Protein AF-0000000083104336 (afdb_homodimer)

Nearest PDB structures (foldseek):
  1nsl-assembly1_F  TM=8.988E-01  e=4.446E-13  Bacillus subtilis
  1nsl-assembly1_D  TM=8.766E-01  e=3.698E-13  Bacillus subtilis
  3r96-assembly1_A  TM=8.506E-01  e=1.384E-13  Escherichia coli
  5ix3-assembly1_A  TM=8.384E-01  e=4.446E-13  Staphylococcus aureus
  5wif-assembly1_B  TM=8.162E-01  e=1.153E-11  Yersinia pestis

pLDDT: mean 91.83, std 9.14, range [53.22, 98.75]

Radius of gyration: 21.6 Å; Cα contacts (8 Å, |Δi|>4): 617; chains: 2; bounding box: 36×63×45 Å

Structure (mmCIF, N/CA/C/O backbone):
data_AF-0000000083104336-model_v1
#
loop_
_entity.id
_entity.type
_entity.pdbx_description
1 polymer N-acetyltransferase
#
loop_
_atom_site.group_PDB
_atom_site.id
_atom_site.type_symbol
_atom_site.label_atom_id
_atom_site.label_alt_id
_atom_site.label_comp_id
_atom_site.label_asym_id
_atom_site.label_entity_id
_atom_site.label_seq_id
_atom_site.pdbx_PDB_ins_code
_atom_site.Cartn_x
_atom_site.Cartn_y
_atom_site.Cartn_z
_atom_site.occupancy
_atom_site.B_iso_or_equiv
_atom_site.auth_seq_id
_atom_site.auth_comp_id
_atom_site.auth_asym_id
_atom_site.auth_atom_id
_atom_site.pdbx_PDB_model_num
ATOM 1 N N . MET A 1 1 ? -5.59 -25.438 -20.703 1 83.31 1 MET A N 1
ATOM 2 C CA . MET A 1 1 ? -6.242 -24.344 -20 1 83.31 1 MET A CA 1
ATOM 3 C C . MET A 1 1 ? -5.898 -24.391 -18.516 1 83.31 1 MET A C 1
ATOM 5 O O . MET A 1 1 ? -5.773 -25.469 -17.922 1 83.31 1 MET A O 1
ATOM 9 N N . ILE A 1 2 ? -5.621 -23.203 -17.859 1 92.38 2 ILE A N 1
ATOM 10 C CA . ILE A 1 2 ? -5.27 -23.203 -16.438 1 92.38 2 ILE A CA 1
ATOM 11 C C . ILE A 1 2 ? -6.531 -23.047 -15.602 1 92.38 2 ILE A C 1
ATOM 13 O O . ILE A 1 2 ? -7.539 -22.516 -16.078 1 92.38 2 ILE A O 1
ATOM 17 N N . GLU A 1 3 ? -6.504 -23.672 -14.484 1 95.31 3 GLU A N 1
ATOM 18 C CA . GLU A 1 3 ? -7.574 -23.547 -13.5 1 95.31 3 GLU A CA 1
ATOM 19 C C . GLU A 1 3 ? -7.047 -23 -12.172 1 95.31 3 GLU A C 1
ATOM 21 O O . GLU A 1 3 ? -5.961 -23.391 -11.727 1 95.31 3 GLU A O 1
ATOM 26 N N . LEU A 1 4 ? -7.871 -22.125 -11.625 1 97.31 4 LEU A N 1
ATOM 27 C CA . LEU A 1 4 ? -7.551 -21.625 -10.289 1 97.31 4 LEU A CA 1
ATOM 28 C C . LEU A 1 4 ? -8.516 -22.203 -9.258 1 97.31 4 LEU A C 1
ATOM 30 O O . LEU A 1 4 ? -9.727 -22.266 -9.5 1 97.31 4 LEU A O 1
ATOM 34 N N . ARG A 1 5 ? -7.984 -22.641 -8.18 1 96.94 5 ARG A N 1
ATOM 35 C CA . ARG A 1 5 ? -8.805 -23.062 -7.047 1 96.94 5 ARG A CA 1
ATOM 36 C C . ARG A 1 5 ? -8.125 -22.703 -5.723 1 96.94 5 ARG A C 1
ATOM 38 O O . ARG A 1 5 ? -6.918 -22.469 -5.68 1 96.94 5 ARG A O 1
ATOM 45 N N . TYR A 1 6 ? -8.914 -22.688 -4.684 1 96.69 6 TYR A N 1
ATOM 46 C CA . TYR A 1 6 ? -8.312 -22.469 -3.369 1 96.69 6 TYR A CA 1
ATOM 47 C C . TYR A 1 6 ? -7.395 -23.625 -3 1 96.69 6 TYR A C 1
ATOM 49 O O . TYR A 1 6 ? -7.715 -24.797 -3.262 1 96.69 6 TYR A O 1
ATOM 57 N N . PRO A 1 7 ? -6.285 -23.312 -2.455 1 96.44 7 PRO A N 1
ATOM 58 C CA . PRO A 1 7 ? -5.336 -24.375 -2.094 1 96.44 7 PRO A CA 1
ATOM 59 C C . PRO A 1 7 ? -5.891 -25.328 -1.042 1 96.44 7 PRO A C 1
ATOM 61 O O . PRO A 1 7 ? -6.695 -24.938 -0.198 1 96.44 7 PRO A O 1
ATOM 64 N N . LYS A 1 8 ? -5.488 -26.562 -1.143 1 95.5 8 LYS A N 1
ATOM 65 C CA . LYS A 1 8 ? -5.738 -27.594 -0.136 1 95.5 8 LYS A CA 1
ATOM 66 C C . LYS A 1 8 ? -4.461 -27.953 0.613 1 95.5 8 LYS A C 1
ATOM 68 O O . LYS A 1 8 ? -3.355 -27.719 0.114 1 95.5 8 LYS A O 1
ATOM 73 N N . LEU A 1 9 ? -4.668 -28.5 1.765 1 94.62 9 LEU A N 1
ATOM 74 C CA . LEU A 1 9 ? -3.506 -28.844 2.578 1 94.62 9 LEU A CA 1
ATOM 75 C C . LEU A 1 9 ? -2.557 -29.75 1.812 1 94.62 9 LEU A C 1
ATOM 77 O O . LEU A 1 9 ? -1.337 -29.656 1.969 1 94.62 9 LEU A O 1
ATOM 81 N N . GLU A 1 10 ? -3.061 -30.594 0.961 1 94.25 10 GLU A N 1
ATOM 82 C CA . GLU A 1 10 ? -2.275 -31.547 0.184 1 94.25 10 GLU A CA 1
ATOM 83 C C . GLU A 1 10 ? -1.392 -30.828 -0.835 1 94.25 10 GLU A C 1
ATOM 85 O O . GLU A 1 10 ? -0.439 -31.406 -1.355 1 94.25 10 GLU A O 1
ATOM 90 N N . ASP A 1 11 ? -1.688 -29.609 -1.165 1 95.81 11 ASP A N 1
ATOM 91 C CA . ASP A 1 11 ? -0.906 -28.844 -2.131 1 95.81 11 ASP A CA 1
ATOM 92 C C . ASP A 1 11 ? 0.402 -28.359 -1.515 1 95.81 11 ASP A C 1
ATOM 94 O O . ASP A 1 11 ? 1.296 -27.891 -2.227 1 95.81 11 ASP A O 1
ATOM 98 N N . ALA A 1 12 ? 0.504 -28.438 -0.192 1 94.88 12 ALA A N 1
ATOM 99 C CA . ALA A 1 12 ? 1.657 -27.891 0.518 1 94.88 12 ALA A CA 1
ATOM 100 C C . ALA A 1 12 ? 2.961 -28.469 -0.013 1 94.88 12 ALA A C 1
ATOM 102 O O . ALA A 1 12 ? 3.949 -27.766 -0.185 1 94.88 12 ALA A O 1
ATOM 103 N N . LYS A 1 13 ? 2.926 -29.734 -0.231 1 93.88 13 LYS A N 1
ATOM 104 C CA . LYS A 1 13 ? 4.125 -30.391 -0.735 1 93.88 13 LYS A CA 1
ATOM 105 C C . LYS A 1 13 ? 4.512 -29.859 -2.111 1 93.88 13 LYS A C 1
ATOM 107 O O . LYS A 1 13 ? 5.688 -29.578 -2.365 1 93.88 13 LYS A O 1
ATOM 112 N N . ASP A 1 14 ? 3.582 -29.797 -2.99 1 93.06 14 ASP A N 1
ATOM 113 C CA . ASP A 1 14 ? 3.834 -29.266 -4.328 1 93.06 14 ASP A CA 1
ATOM 114 C C . ASP A 1 14 ? 4.379 -27.844 -4.262 1 93.06 14 ASP A C 1
ATOM 116 O O . ASP A 1 14 ? 5.375 -27.516 -4.918 1 93.06 14 ASP A O 1
ATOM 120 N N . PHE A 1 15 ? 3.732 -26.984 -3.449 1 92.19 15 PHE A N 1
ATOM 121 C CA . PHE A 1 15 ? 4.191 -25.609 -3.297 1 92.19 15 PHE A CA 1
ATOM 122 C C . PHE A 1 15 ? 5.629 -25.562 -2.795 1 92.19 15 PHE A C 1
ATOM 124 O O . PHE A 1 15 ? 6.461 -24.844 -3.34 1 92.19 15 PHE A O 1
ATOM 131 N N . TYR A 1 16 ? 5.898 -26.328 -1.773 1 90.94 16 TYR A N 1
ATOM 132 C CA . TYR A 1 16 ? 7.234 -26.375 -1.193 1 90.94 16 TYR A CA 1
ATOM 133 C C . TYR A 1 16 ? 8.273 -26.75 -2.244 1 90.94 16 TYR A C 1
ATOM 135 O O . TYR A 1 16 ? 9.32 -26.094 -2.355 1 90.94 16 TYR A O 1
ATOM 143 N N . GLU A 1 17 ? 8.016 -27.734 -3.014 1 90.12 17 GLU A N 1
ATOM 144 C CA . GLU A 1 17 ? 8.945 -28.219 -4.027 1 90.12 17 GLU A CA 1
ATOM 145 C C . GLU A 1 17 ? 9.164 -27.188 -5.125 1 90.12 17 GLU A C 1
ATOM 147 O O . GLU A 1 17 ? 10.289 -26.984 -5.59 1 90.12 17 GLU A O 1
ATOM 152 N N . ILE A 1 18 ? 8.109 -26.578 -5.543 1 89.44 18 ILE A N 1
ATOM 153 C CA . ILE A 1 18 ? 8.203 -25.562 -6.59 1 89.44 18 ILE A CA 1
ATOM 154 C C . ILE A 1 18 ? 9.031 -24.391 -6.098 1 89.44 18 ILE A C 1
ATOM 156 O O . ILE A 1 18 ? 9.922 -23.906 -6.809 1 89.44 18 ILE A O 1
ATOM 160 N N . LEU A 1 19 ? 8.781 -23.938 -4.848 1 86.75 19 LEU A N 1
ATOM 161 C CA . LEU A 1 19 ? 9.406 -22.734 -4.297 1 86.75 19 LEU A CA 1
ATOM 162 C C . LEU A 1 19 ? 10.852 -23 -3.9 1 86.75 19 LEU A C 1
ATOM 164 O O . LEU A 1 19 ? 11.68 -22.094 -3.893 1 86.75 19 LEU A O 1
ATOM 168 N N . ASN A 1 20 ? 11.141 -24.109 -3.559 1 84.12 20 ASN A N 1
ATOM 169 C CA . ASN A 1 20 ? 12.492 -24.422 -3.1 1 84.12 20 ASN A CA 1
ATOM 170 C C . ASN A 1 20 ? 13.344 -25.031 -4.215 1 84.12 20 ASN A C 1
ATOM 172 O O . ASN A 1 20 ? 14.484 -25.422 -3.988 1 84.12 20 ASN A O 1
ATOM 176 N N . ASN A 1 21 ? 12.664 -25.094 -5.297 1 77 21 ASN A N 1
ATOM 177 C CA . ASN A 1 21 ? 13.492 -25.484 -6.43 1 77 21 ASN A CA 1
ATOM 178 C C . ASN A 1 21 ? 14.508 -24.406 -6.797 1 77 21 ASN A C 1
ATOM 180 O O . ASN A 1 21 ? 14.133 -23.25 -7.008 1 77 21 ASN A O 1
ATOM 184 N N . ILE A 1 22 ? 15.773 -24.453 -6.406 1 61.12 22 ILE A N 1
ATOM 185 C CA . ILE A 1 22 ? 16.953 -23.578 -6.348 1 61.12 22 ILE A CA 1
ATOM 186 C C . ILE A 1 22 ? 16.875 -22.547 -7.469 1 61.12 22 ILE A C 1
ATOM 188 O O . ILE A 1 22 ? 17.156 -21.359 -7.246 1 61.12 22 ILE A O 1
ATOM 192 N N . ASP A 1 23 ? 16.641 -22.875 -8.648 1 58.72 23 ASP A N 1
ATOM 193 C CA . ASP A 1 23 ? 16.766 -21.922 -9.742 1 58.72 23 ASP A CA 1
ATOM 194 C C . ASP A 1 23 ? 15.617 -20.906 -9.703 1 58.72 23 ASP A C 1
ATOM 196 O O . ASP A 1 23 ? 15.734 -19.797 -10.242 1 58.72 23 ASP A O 1
ATOM 200 N N . SER A 1 24 ? 14.531 -21.234 -9.039 1 53.22 24 SER A N 1
ATOM 201 C CA . SER A 1 24 ? 13.266 -20.516 -9.148 1 53.22 24 SER A CA 1
ATOM 202 C C . SER A 1 24 ? 13.195 -19.359 -8.148 1 53.22 24 SER A C 1
ATOM 204 O O . SER A 1 24 ? 12.406 -18.438 -8.328 1 53.22 24 SER A O 1
ATOM 206 N N . THR A 1 25 ? 14.078 -19.312 -7.16 1 54.22 25 THR A N 1
ATOM 207 C CA . THR A 1 25 ? 13.734 -18.703 -5.871 1 54.22 25 THR A CA 1
ATOM 208 C C . THR A 1 25 ? 14.062 -17.219 -5.863 1 54.22 25 THR A C 1
ATOM 210 O O . THR A 1 25 ? 13.695 -16.5 -4.93 1 54.22 25 THR A O 1
ATOM 213 N N . TYR A 1 26 ? 14.547 -16.703 -6.996 1 57.06 26 TYR A N 1
ATOM 214 C CA . TYR A 1 26 ? 15.273 -15.469 -6.715 1 57.06 26 TYR A CA 1
ATOM 215 C C . TYR A 1 26 ? 14.32 -14.289 -6.582 1 57.06 26 TYR A C 1
ATOM 217 O O . TYR A 1 26 ? 14.641 -13.289 -5.945 1 57.06 26 TYR A O 1
ATOM 225 N N . TYR A 1 27 ? 13.102 -14.625 -6.918 1 61.94 27 TYR A N 1
ATOM 226 C CA . TYR A 1 27 ? 12.352 -13.375 -6.891 1 61.94 27 TYR A CA 1
ATOM 227 C C . TYR A 1 27 ? 11.234 -13.43 -5.859 1 61.94 27 TYR A C 1
ATOM 229 O O . TYR A 1 27 ? 10.445 -12.484 -5.734 1 61.94 27 TYR A O 1
ATOM 237 N N . TYR A 1 28 ? 11.266 -14.531 -5.141 1 64.06 28 TYR A N 1
ATOM 238 C CA . TYR A 1 28 ? 10.203 -14.602 -4.145 1 64.06 28 TYR A CA 1
ATOM 239 C C . TYR A 1 28 ? 10.734 -14.273 -2.756 1 64.06 28 TYR A C 1
ATOM 241 O O . TYR A 1 28 ? 11.789 -14.766 -2.355 1 64.06 28 TYR A O 1
ATOM 249 N N . SER A 1 29 ? 9.992 -13.453 -2.168 1 60.12 29 SER A N 1
ATOM 250 C CA . SER A 1 29 ? 10.445 -12.914 -0.89 1 60.12 29 SER A CA 1
ATOM 251 C C . SER A 1 29 ? 10.234 -13.914 0.239 1 60.12 29 SER A C 1
ATOM 253 O O . SER A 1 29 ? 10.844 -13.797 1.305 1 60.12 29 SER A O 1
ATOM 255 N N . THR A 1 30 ? 9.391 -14.875 0.014 1 65.19 30 THR A N 1
ATOM 256 C CA . THR A 1 30 ? 9.164 -15.805 1.113 1 65.19 30 THR A CA 1
ATOM 257 C C . THR A 1 30 ? 9.281 -17.25 0.633 1 65.19 30 THR A C 1
ATOM 259 O O . THR A 1 30 ? 8.5 -17.688 -0.208 1 65.19 30 THR A O 1
ATOM 262 N N . ILE A 1 31 ? 10.359 -17.828 0.976 1 73.38 31 ILE A N 1
ATOM 263 C CA . ILE A 1 31 ? 10.562 -19.25 0.699 1 73.38 31 ILE A CA 1
ATOM 264 C C . ILE A 1 31 ? 10.344 -20.047 1.974 1 73.38 31 ILE A C 1
ATOM 266 O O . ILE A 1 31 ? 10.961 -19.781 3.006 1 73.38 31 ILE A O 1
ATOM 270 N N . PRO A 1 32 ? 9.406 -20.938 1.825 1 77.62 32 PRO A N 1
ATOM 271 C CA . PRO A 1 32 ? 9.148 -21.734 3.029 1 77.62 32 PRO A CA 1
ATOM 272 C C . PRO A 1 32 ? 10.336 -22.625 3.42 1 77.62 32 PRO A C 1
ATOM 274 O O . PRO A 1 32 ? 11.016 -23.156 2.547 1 77.62 32 PRO A O 1
ATOM 277 N N . ASP A 1 33 ? 10.445 -22.75 4.746 1 81.69 33 ASP A N 1
ATOM 278 C CA . ASP A 1 33 ? 11.555 -23.531 5.285 1 81.69 33 ASP A CA 1
ATOM 279 C C . ASP A 1 33 ? 11.203 -25.016 5.332 1 81.69 33 ASP A C 1
ATOM 281 O O . ASP A 1 33 ? 12.094 -25.859 5.43 1 81.69 33 ASP A O 1
ATOM 285 N N . SER A 1 34 ? 9.875 -25.312 5.297 1 88.69 34 SER A N 1
ATOM 286 C CA . SER A 1 34 ? 9.414 -26.688 5.406 1 88.69 34 SER A CA 1
ATOM 287 C C . SER A 1 34 ? 8 -26.859 4.84 1 88.69 34 SER A C 1
ATOM 289 O O . SER A 1 34 ? 7.301 -25.859 4.629 1 88.69 34 SER A O 1
ATOM 291 N N . ILE A 1 35 ? 7.676 -28.031 4.648 1 91.31 35 ILE A N 1
ATOM 292 C CA . ILE A 1 35 ? 6.328 -28.344 4.18 1 91.31 35 ILE A CA 1
ATOM 293 C C . ILE A 1 35 ? 5.309 -27.969 5.25 1 91.31 35 ILE A C 1
ATOM 295 O O . ILE A 1 35 ? 4.215 -27.484 4.938 1 91.31 35 ILE A O 1
ATOM 299 N N . GLU A 1 36 ? 5.637 -28.156 6.469 1 90.94 36 GLU A N 1
ATOM 300 C CA . GLU A 1 36 ? 4.766 -27.797 7.586 1 90.94 36 GLU A CA 1
ATOM 301 C C . GLU A 1 36 ? 4.461 -26.312 7.598 1 90.94 36 GLU A C 1
ATOM 303 O O . GLU A 1 36 ? 3.326 -25.906 7.848 1 90.94 36 GLU A O 1
ATOM 308 N N . MET A 1 37 ? 5.406 -25.578 7.262 1 89.19 37 MET A N 1
ATOM 309 C CA . MET A 1 37 ? 5.207 -24.125 7.223 1 89.19 37 MET A CA 1
ATOM 310 C C . MET A 1 37 ? 4.262 -23.734 6.09 1 89.19 37 MET A C 1
ATOM 312 O O . MET A 1 37 ? 3.443 -22.828 6.242 1 89.19 37 MET A O 1
ATOM 316 N N . GLU A 1 38 ? 4.438 -24.438 5.055 1 89.69 38 GLU A N 1
ATOM 317 C CA . GLU A 1 38 ? 3.537 -24.188 3.934 1 89.69 38 GLU A CA 1
ATOM 318 C C . GLU A 1 38 ? 2.107 -24.594 4.273 1 89.69 38 GLU A C 1
ATOM 320 O O . GLU A 1 38 ? 1.153 -23.922 3.863 1 89.69 38 GLU A O 1
ATOM 325 N N . SER A 1 39 ? 1.967 -25.672 5.004 1 92.25 39 SER A N 1
ATOM 326 C CA . SER A 1 39 ? 0.646 -26.094 5.449 1 92.25 39 SER A CA 1
ATOM 327 C C . SER A 1 39 ? 0 -25.047 6.352 1 92.25 39 SER A C 1
ATOM 329 O O . SER A 1 39 ? -1.193 -24.766 6.23 1 92.25 39 SER A O 1
ATOM 331 N N . ILE A 1 40 ? 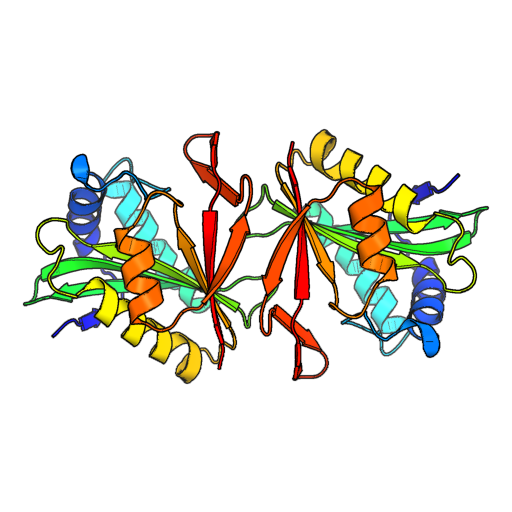0.759 -24.562 7.184 1 90.5 40 ILE A N 1
ATOM 332 C CA . ILE A 1 40 ? 0.271 -23.516 8.07 1 90.5 40 ILE A CA 1
ATOM 333 C C . ILE A 1 40 ? -0.145 -22.297 7.242 1 90.5 40 ILE A C 1
ATOM 335 O O . ILE A 1 40 ? -1.171 -21.672 7.523 1 90.5 40 ILE A O 1
ATOM 339 N N . TRP A 1 41 ? 0.673 -21.984 6.277 1 90.56 41 TRP A N 1
ATOM 340 C CA . TRP A 1 41 ? 0.348 -20.891 5.371 1 90.56 41 TRP A CA 1
ATOM 341 C C . TRP A 1 41 ? -1.022 -21.094 4.734 1 90.56 41 TRP A C 1
ATOM 343 O O . TRP A 1 41 ? -1.87 -20.203 4.766 1 90.56 41 TRP A O 1
ATOM 353 N N . ILE A 1 42 ? -1.25 -22.266 4.246 1 92.44 42 ILE A N 1
ATOM 354 C CA . ILE A 1 42 ? -2.492 -22.594 3.561 1 92.44 42 ILE A CA 1
ATOM 355 C C . ILE A 1 42 ? -3.664 -22.5 4.535 1 92.44 42 ILE A C 1
ATOM 357 O O . ILE A 1 42 ? -4.727 -21.984 4.191 1 92.44 42 ILE A O 1
ATOM 361 N N . GLU A 1 43 ? -3.463 -22.906 5.688 1 91 43 GLU A N 1
ATOM 362 C CA . GLU A 1 43 ? -4.52 -22.891 6.691 1 91 43 GLU A CA 1
ATOM 363 C C . GLU A 1 43 ? -4.961 -21.469 7.016 1 91 43 GLU A C 1
ATOM 365 O O . GLU A 1 43 ? -6.129 -21.219 7.324 1 91 43 GLU A O 1
ATOM 370 N N . LYS A 1 44 ? -4.094 -20.625 6.926 1 92.12 44 LYS A N 1
ATOM 371 C CA . LYS A 1 44 ? -4.375 -19.234 7.301 1 92.12 44 LYS A CA 1
ATOM 372 C C . LYS A 1 44 ? -5.031 -18.484 6.148 1 92.12 44 LYS A C 1
ATOM 374 O O . LYS A 1 44 ? -5.508 -17.359 6.328 1 92.12 44 LYS A O 1
ATOM 379 N N . ARG A 1 45 ? -5.012 -19.062 5 1 92.62 45 ARG A N 1
ATOM 380 C CA . ARG A 1 45 ? -5.504 -18.359 3.82 1 92.62 45 ARG A CA 1
ATOM 381 C C . ARG A 1 45 ? -7.012 -18.125 3.906 1 92.62 45 ARG A C 1
ATOM 383 O O . ARG A 1 45 ? -7.516 -17.109 3.443 1 92.62 45 ARG A O 1
ATOM 390 N N . ARG A 1 46 ? -7.699 -19.078 4.508 1 92.19 46 ARG A N 1
ATOM 391 C CA . ARG A 1 46 ? -9.141 -18.922 4.668 1 92.19 46 ARG A CA 1
ATOM 392 C C . ARG A 1 46 ? -9.461 -17.656 5.473 1 92.19 46 ARG A C 1
ATOM 394 O O . ARG A 1 46 ? -10.312 -16.859 5.086 1 92.19 46 ARG A O 1
ATOM 401 N N . TYR A 1 47 ? -8.773 -17.531 6.559 1 94.56 47 TYR A N 1
ATOM 402 C CA . TYR A 1 47 ? -8.961 -16.359 7.391 1 94.56 47 TYR A CA 1
ATOM 403 C C . TYR A 1 47 ? -8.688 -15.078 6.602 1 94.56 47 TYR A C 1
ATOM 405 O O . TYR A 1 47 ? -9.461 -14.125 6.668 1 94.56 47 TYR A O 1
ATOM 413 N N . LYS A 1 48 ? -7.621 -15.055 5.879 1 95.75 48 LYS A N 1
ATOM 414 C CA . LYS A 1 48 ? -7.25 -13.875 5.098 1 95.75 48 LYS A CA 1
ATOM 415 C C . LYS A 1 48 ? -8.32 -13.547 4.059 1 95.75 48 LYS A C 1
ATOM 417 O O . LYS A 1 48 ? -8.672 -12.383 3.867 1 95.75 48 LYS A O 1
ATOM 422 N N . ARG A 1 49 ? -8.773 -14.57 3.426 1 96 49 ARG A N 1
ATOM 423 C CA . ARG A 1 49 ? -9.812 -14.406 2.418 1 96 49 ARG A CA 1
ATOM 424 C C . ARG A 1 49 ? -11.102 -13.875 3.041 1 96 49 ARG A C 1
ATOM 426 O O . ARG A 1 49 ? -11.695 -12.914 2.539 1 96 49 ARG A O 1
ATOM 433 N N . GLU A 1 50 ? -11.477 -14.398 4.164 1 95.25 50 GLU A N 1
ATOM 434 C CA . GLU A 1 50 ? -12.719 -14.031 4.836 1 95.25 50 GLU A CA 1
ATOM 435 C C . GLU A 1 50 ? -12.648 -12.609 5.387 1 95.25 50 GLU A C 1
ATOM 437 O O . GLU A 1 50 ? -13.688 -11.961 5.578 1 95.25 50 GLU A O 1
ATOM 442 N N . ASN A 1 51 ? -11.453 -12.156 5.574 1 95.62 51 ASN A N 1
ATOM 443 C CA . ASN A 1 51 ? -11.289 -10.812 6.117 1 95.62 51 ASN A CA 1
ATOM 444 C C . ASN A 1 51 ? -10.82 -9.828 5.047 1 95.62 51 ASN A C 1
ATOM 446 O O . ASN A 1 51 ? -10.312 -8.75 5.367 1 95.62 51 ASN A O 1
ATOM 450 N N . ASN A 1 52 ? -10.859 -10.242 3.805 1 96.44 52 ASN A N 1
ATOM 451 C CA . ASN A 1 52 ? -10.57 -9.406 2.641 1 96.44 52 ASN A CA 1
ATOM 452 C C . ASN A 1 52 ? -9.133 -8.906 2.65 1 96.44 52 ASN A C 1
ATOM 454 O O . ASN A 1 52 ? -8.867 -7.746 2.33 1 96.44 52 ASN A O 1
ATOM 458 N N . LEU A 1 53 ? -8.266 -9.75 3.125 1 96.19 53 LEU A N 1
ATOM 459 C CA . LEU A 1 53 ? -6.848 -9.398 3.197 1 96.19 53 LEU A CA 1
ATOM 460 C C . LEU A 1 53 ? -6.094 -9.914 1.979 1 96.19 53 LEU A C 1
ATOM 462 O O . LEU A 1 53 ? -5.293 -9.195 1.385 1 96.19 53 LEU A O 1
ATOM 466 N N . GLU A 1 54 ? -6.379 -11.18 1.64 1 97.12 54 GLU A N 1
ATOM 467 C CA . GLU A 1 54 ? -5.711 -11.844 0.526 1 97.12 54 GLU A CA 1
ATOM 468 C C . GLU A 1 54 ? -6.598 -12.93 -0.088 1 97.12 54 GLU A C 1
ATOM 470 O O . GLU A 1 54 ? -7.367 -13.578 0.618 1 97.12 54 GLU A O 1
ATOM 475 N N . TYR A 1 55 ? -6.473 -13.102 -1.351 1 97.69 55 TYR A N 1
ATOM 476 C CA . TYR A 1 55 ? -7.094 -14.18 -2.107 1 97.69 55 TYR A CA 1
ATOM 477 C C . TYR A 1 55 ? -6.047 -14.992 -2.865 1 97.69 55 TYR A C 1
ATOM 479 O O . TYR A 1 55 ? -5.527 -14.539 -3.889 1 97.69 55 TYR A O 1
ATOM 487 N N . ASN A 1 56 ? -5.801 -16.141 -2.395 1 97 56 ASN A N 1
ATOM 488 C CA . ASN A 1 56 ? -4.738 -16.984 -2.934 1 97 56 ASN A CA 1
ATOM 489 C C . ASN A 1 56 ? -5.301 -18.234 -3.617 1 97 56 ASN A C 1
ATOM 491 O O . ASN A 1 56 ? -6.316 -18.781 -3.186 1 97 56 ASN A O 1
ATOM 495 N N . TYR A 1 57 ? -4.609 -18.703 -4.645 1 97.69 57 TYR A N 1
ATOM 496 C CA . TYR A 1 57 ? -5.074 -19.828 -5.445 1 97.69 57 TYR A CA 1
ATOM 497 C C . TYR A 1 57 ? -3.912 -20.734 -5.828 1 97.69 57 TYR A C 1
ATOM 499 O O . TYR A 1 57 ? -2.773 -20.281 -5.953 1 97.69 57 TYR A O 1
ATOM 507 N N . ALA A 1 58 ? -4.234 -21.969 -5.965 1 97.31 58 ALA A N 1
ATOM 508 C CA . ALA A 1 58 ? -3.363 -22.906 -6.664 1 97.31 58 ALA A CA 1
ATOM 509 C C . ALA A 1 58 ? -3.605 -22.859 -8.172 1 97.31 58 ALA A C 1
ATOM 511 O O . ALA A 1 58 ? -4.75 -22.781 -8.617 1 97.31 58 ALA A O 1
ATOM 512 N N . ILE A 1 59 ? -2.537 -22.891 -8.875 1 96.88 59 ILE A N 1
ATOM 513 C CA . ILE A 1 59 ? -2.615 -22.953 -10.328 1 96.88 59 ILE A CA 1
ATOM 514 C C . ILE A 1 59 ? -2.572 -24.406 -10.789 1 96.88 59 ILE A C 1
ATOM 516 O O . ILE A 1 59 ? -1.576 -25.094 -10.586 1 96.88 59 ILE A O 1
ATOM 520 N N . ILE A 1 60 ? -3.646 -24.781 -11.469 1 96.56 60 ILE A N 1
ATOM 521 C CA . ILE A 1 60 ? -3.752 -26.172 -11.922 1 96.56 60 ILE A CA 1
ATOM 522 C C . ILE A 1 60 ? -3.635 -26.219 -13.445 1 96.56 60 ILE A C 1
ATOM 524 O O . ILE A 1 60 ? -4.359 -25.516 -14.148 1 96.56 60 ILE A O 1
ATOM 528 N N . PHE A 1 61 ? -2.678 -26.969 -13.898 1 94.62 61 PHE A N 1
ATOM 529 C CA . PHE A 1 61 ? -2.482 -27.234 -15.32 1 94.62 61 PHE A CA 1
ATOM 530 C C . PHE A 1 61 ? -2.436 -28.734 -15.578 1 94.62 61 PHE A C 1
ATOM 532 O O . PHE A 1 61 ? -1.595 -29.453 -15.016 1 94.62 61 PHE A O 1
ATOM 539 N N . LYS A 1 62 ? -3.344 -29.234 -16.344 1 91.88 62 LYS A N 1
ATOM 540 C CA . LYS A 1 62 ? -3.455 -30.656 -16.672 1 91.88 62 LYS A CA 1
ATOM 541 C C . LYS A 1 62 ? -3.518 -31.5 -15.398 1 91.88 62 LYS A C 1
ATOM 543 O O . LYS A 1 62 ? -2.803 -32.5 -15.281 1 91.88 62 LYS A O 1
ATOM 548 N N . GLY A 1 63 ? -4.266 -30.984 -14.383 1 91.62 63 GLY A N 1
ATOM 549 C CA . GLY A 1 63 ? -4.57 -31.734 -13.172 1 91.62 63 GLY A CA 1
ATOM 550 C C . GLY A 1 63 ? -3.469 -31.656 -12.133 1 91.62 63 GLY A C 1
ATOM 551 O O . GLY A 1 63 ? -3.586 -32.219 -11.047 1 91.62 63 GLY A O 1
ATOM 552 N N . LYS A 1 64 ? -2.432 -30.891 -12.445 1 94.25 64 LYS A N 1
ATOM 553 C CA . LYS A 1 64 ? -1.308 -30.781 -11.516 1 94.25 64 LYS A CA 1
ATOM 554 C C . LYS A 1 64 ? -1.142 -29.344 -11.023 1 94.25 64 LYS A C 1
ATOM 556 O O . LYS A 1 64 ? -1.368 -28.391 -11.781 1 94.25 64 LYS A O 1
ATOM 561 N N . VAL A 1 65 ? -0.717 -29.312 -9.742 1 96.06 65 VAL A N 1
ATOM 562 C CA . VAL A 1 65 ? -0.348 -28 -9.227 1 96.06 65 VAL A CA 1
ATOM 563 C C . VAL A 1 65 ? 0.966 -27.547 -9.859 1 96.06 65 VAL A C 1
ATOM 565 O O . VAL A 1 65 ? 1.992 -28.219 -9.727 1 96.06 65 VAL A O 1
ATOM 568 N N . VAL A 1 66 ? 0.929 -26.406 -10.531 1 94.56 66 VAL A N 1
ATOM 569 C CA . VAL A 1 66 ? 2.137 -25.969 -11.219 1 94.56 66 VAL A CA 1
ATOM 570 C C . VAL A 1 66 ? 2.574 -24.609 -10.672 1 94.56 66 VAL A C 1
ATOM 572 O O . VAL A 1 66 ? 3.492 -23.984 -11.211 1 94.56 66 VAL A O 1
ATOM 575 N N . GLY A 1 67 ? 1.839 -24.141 -9.625 1 93.56 67 GLY A N 1
ATOM 576 C CA . GLY A 1 67 ? 2.207 -22.875 -9.031 1 93.56 67 GLY A CA 1
ATOM 577 C C . GLY A 1 67 ? 1.142 -22.312 -8.102 1 93.56 67 GLY A C 1
ATOM 578 O O . GLY A 1 67 ? 0.221 -23.031 -7.707 1 93.56 67 GLY A O 1
ATOM 579 N N . GLY A 1 68 ? 1.332 -21.094 -7.688 1 94.12 68 GLY A N 1
ATOM 580 C CA . GLY A 1 68 ? 0.411 -20.312 -6.871 1 94.12 68 GLY A CA 1
ATOM 581 C C . GLY A 1 68 ? 0.298 -18.875 -7.301 1 94.12 68 GLY A C 1
ATOM 582 O O . GLY A 1 68 ? 1.158 -18.359 -8.023 1 94.12 68 GLY A O 1
ATOM 583 N N . CYS A 1 69 ? -0.787 -18.312 -6.984 1 95.5 69 CYS A N 1
ATOM 584 C CA . CYS A 1 69 ? -1.019 -16.906 -7.285 1 95.5 69 CYS A CA 1
ATOM 585 C C . CYS A 1 69 ? -2.002 -16.297 -6.297 1 95.5 69 CYS A C 1
ATOM 587 O O . CYS A 1 69 ? -2.613 -17.016 -5.496 1 95.5 69 CYS A O 1
ATOM 589 N N . GLY A 1 70 ? -2.064 -14.945 -6.387 1 97 70 GLY A N 1
ATOM 590 C CA . GLY A 1 70 ? -3.049 -14.336 -5.508 1 97 70 GLY A CA 1
ATOM 591 C C . GLY A 1 70 ? -3.094 -12.82 -5.629 1 97 70 GLY A C 1
ATOM 592 O O . GLY A 1 70 ? -2.371 -12.234 -6.441 1 97 70 GLY A O 1
ATOM 593 N N . ILE A 1 71 ? -4.035 -12.281 -4.914 1 98 71 ILE A N 1
ATOM 594 C CA . ILE A 1 71 ? -4.27 -10.852 -4.82 1 98 71 ILE A CA 1
ATOM 595 C C . ILE A 1 71 ? -4.191 -10.406 -3.361 1 98 71 ILE A C 1
ATOM 597 O O . ILE A 1 71 ? -4.918 -10.922 -2.512 1 98 71 ILE A O 1
ATOM 601 N N . THR A 1 72 ? -3.256 -9.594 -3.045 1 97.5 72 THR A N 1
ATOM 602 C CA . THR A 1 72 ? -3.207 -8.945 -1.737 1 97.5 72 THR A CA 1
ATOM 603 C C . THR A 1 72 ? -3.945 -7.609 -1.767 1 97.5 72 THR A C 1
ATOM 605 O O . THR A 1 72 ? -3.67 -6.762 -2.617 1 97.5 72 THR A O 1
ATOM 608 N N . ILE A 1 73 ? -4.863 -7.449 -0.857 1 97.62 73 ILE A N 1
ATOM 609 C CA . ILE A 1 73 ? -5.621 -6.203 -0.78 1 97.62 73 ILE A CA 1
ATOM 610 C C . ILE A 1 73 ? -4.922 -5.234 0.172 1 97.62 73 ILE A C 1
ATOM 612 O O . ILE A 1 73 ? -4.629 -5.582 1.317 1 97.62 73 ILE A O 1
ATOM 616 N N . TYR A 1 74 ? -4.617 -4.051 -0.33 1 96.19 74 TYR A N 1
ATOM 617 C CA . TYR A 1 74 ? -4.016 -3.049 0.543 1 96.19 74 TYR A CA 1
ATOM 618 C C . TYR A 1 74 ? -5 -2.596 1.614 1 96.19 74 TYR A C 1
ATOM 620 O O . TYR A 1 74 ? -6.121 -2.188 1.304 1 96.19 74 TYR A O 1
ATOM 628 N N . GLN A 1 75 ? -4.578 -2.604 2.793 1 93.38 75 GLN A N 1
ATOM 629 C CA . GLN A 1 75 ? -5.496 -2.297 3.883 1 93.38 75 GLN A CA 1
ATOM 630 C C . GLN A 1 75 ? -5.711 -0.792 4.016 1 93.38 75 GLN A C 1
ATOM 632 O O . GLN A 1 75 ? -6.766 -0.347 4.469 1 93.38 75 GLN A O 1
ATOM 637 N N . GLU A 1 76 ? -4.746 -0.056 3.541 1 91.69 76 GLU A N 1
ATOM 638 C CA . GLU A 1 76 ? -4.871 1.397 3.582 1 91.69 76 GLU A CA 1
ATOM 639 C C . GLU A 1 76 ? -5.68 1.914 2.396 1 91.69 76 GLU A C 1
ATOM 641 O O . GLU A 1 76 ? -6.207 3.029 2.434 1 91.69 76 GLU A O 1
ATOM 646 N N . TYR A 1 77 ? -5.672 1.154 1.318 1 93.56 77 TYR A N 1
ATOM 647 C CA . TYR A 1 77 ? -6.383 1.436 0.075 1 93.56 77 TYR A CA 1
ATOM 648 C C . TYR A 1 77 ? -7.078 0.185 -0.45 1 93.56 77 TYR A C 1
ATOM 650 O O . TYR A 1 77 ? -6.609 -0.438 -1.405 1 93.56 77 TYR A O 1
ATOM 658 N N . ASP A 1 78 ? -8.297 -0.115 0.05 1 94.06 78 ASP A N 1
ATOM 659 C CA . ASP A 1 78 ? -8.883 -1.441 -0.129 1 94.06 78 ASP A CA 1
ATOM 660 C C . ASP A 1 78 ? -9.461 -1.602 -1.533 1 94.06 78 ASP A C 1
ATOM 662 O O . ASP A 1 78 ? -10.055 -2.635 -1.853 1 94.06 78 ASP A O 1
ATOM 666 N N . TYR A 1 79 ? -9.266 -0.576 -2.385 1 96.94 79 TYR A N 1
ATOM 667 C CA . TYR A 1 79 ? -9.617 -0.669 -3.797 1 96.94 79 TYR A CA 1
ATOM 668 C C . TYR A 1 79 ? -8.398 -0.994 -4.645 1 96.94 79 TYR A C 1
ATOM 670 O O . TYR A 1 79 ? -8.484 -1.061 -5.875 1 96.94 79 TYR A O 1
ATOM 678 N N . ILE A 1 80 ? -7.25 -1.123 -3.973 1 98 80 ILE A N 1
ATOM 679 C CA . ILE A 1 80 ? -5.992 -1.453 -4.637 1 98 80 ILE A CA 1
ATOM 680 C C . ILE A 1 80 ? -5.547 -2.855 -4.23 1 98 80 ILE A C 1
ATOM 682 O O . ILE A 1 80 ? -5.555 -3.197 -3.045 1 98 80 ILE A O 1
ATOM 686 N N . GLY A 1 81 ? -5.191 -3.66 -5.195 1 98.19 81 GLY A N 1
ATOM 687 C CA . GLY A 1 81 ? -4.645 -4.984 -4.953 1 98.19 81 GLY A CA 1
ATOM 688 C C . GLY A 1 81 ? -3.291 -5.199 -5.609 1 98.19 81 GLY A C 1
ATOM 689 O O . GLY A 1 81 ? -2.977 -4.57 -6.621 1 98.19 81 GLY A O 1
ATOM 690 N N . GLU A 1 82 ? -2.527 -6.027 -5.047 1 97.94 82 GLU A N 1
ATOM 691 C CA . GLU A 1 82 ? -1.257 -6.469 -5.613 1 97.94 82 GLU A CA 1
ATOM 692 C C . GLU A 1 82 ? -1.319 -7.938 -6.031 1 97.94 82 GLU A C 1
ATOM 694 O O . GLU A 1 82 ? -1.754 -8.789 -5.254 1 97.94 82 GLU A O 1
ATOM 699 N N . ILE A 1 83 ? -0.909 -8.133 -7.254 1 96.88 83 ILE A N 1
ATOM 700 C CA . ILE A 1 83 ? -0.918 -9.484 -7.801 1 96.88 83 ILE A CA 1
ATOM 701 C C . ILE A 1 83 ? 0.465 -10.117 -7.645 1 96.88 83 ILE A C 1
ATOM 703 O O . ILE A 1 83 ? 1.482 -9.453 -7.871 1 96.88 83 ILE A O 1
ATOM 707 N N . GLY A 1 84 ? 0.438 -11.336 -7.277 1 94.19 84 GLY A N 1
ATOM 708 C CA . GLY A 1 84 ? 1.635 -12.164 -7.223 1 94.19 84 GLY A CA 1
ATOM 709 C C . GLY A 1 84 ? 1.4 -13.586 -7.691 1 94.19 84 GLY A C 1
ATOM 710 O O . GLY A 1 84 ? 0.291 -14.109 -7.574 1 94.19 84 GLY A O 1
ATOM 711 N N . TYR A 1 85 ? 2.48 -14.156 -8.188 1 93.06 85 TYR A N 1
ATOM 712 C CA . TYR A 1 85 ? 2.389 -15.531 -8.648 1 93.06 85 TYR A CA 1
ATOM 713 C C . TYR A 1 85 ? 3.768 -16.172 -8.719 1 93.06 85 TYR A C 1
ATOM 715 O O . TYR A 1 85 ? 4.785 -15.484 -8.766 1 93.06 85 TYR A O 1
ATOM 723 N N . PHE A 1 86 ? 3.76 -17.438 -8.609 1 90.31 86 PHE A N 1
ATOM 724 C CA . PHE A 1 86 ? 4.926 -18.25 -8.922 1 90.31 86 PHE A CA 1
ATOM 725 C C . PHE A 1 86 ? 4.527 -19.469 -9.734 1 90.31 86 PHE A C 1
ATOM 727 O O . PHE A 1 86 ? 3.453 -20.047 -9.531 1 90.31 86 PHE A O 1
ATOM 734 N N . ILE A 1 87 ? 5.332 -19.766 -10.688 1 90.88 87 ILE A N 1
ATOM 735 C CA . ILE A 1 87 ? 5.09 -20.891 -11.578 1 90.88 87 ILE A CA 1
ATOM 736 C C . ILE A 1 87 ? 6.281 -21.844 -11.547 1 90.88 87 ILE A C 1
ATOM 738 O O . ILE A 1 87 ? 7.434 -21.406 -11.562 1 90.88 87 ILE A O 1
ATOM 742 N N . ASP A 1 88 ? 5.961 -23.094 -11.5 1 89.38 88 ASP A N 1
ATOM 743 C CA . ASP A 1 88 ? 7 -24.109 -11.633 1 89.38 88 ASP A CA 1
ATOM 744 C C . ASP A 1 88 ? 7.848 -23.859 -12.875 1 89.38 88 ASP A C 1
ATOM 746 O O . ASP A 1 88 ? 7.316 -23.688 -13.977 1 89.38 88 ASP A O 1
ATOM 750 N N . ARG A 1 89 ? 9.086 -23.938 -12.758 1 86.62 89 ARG A N 1
ATOM 751 C CA . ARG A 1 89 ? 10.023 -23.656 -13.836 1 86.62 89 ARG A CA 1
ATOM 752 C C . ARG A 1 89 ? 9.836 -24.625 -15 1 86.62 89 ARG A C 1
ATOM 754 O O . ARG A 1 89 ? 10.031 -24.266 -16.156 1 86.62 89 ARG A O 1
ATOM 761 N N . ASN A 1 90 ? 9.477 -25.781 -14.648 1 87.25 90 ASN A N 1
ATOM 762 C CA . ASN A 1 90 ? 9.25 -26.797 -15.672 1 87.25 90 ASN A CA 1
ATOM 763 C C . ASN A 1 90 ? 8.078 -26.422 -16.578 1 87.25 90 ASN A C 1
ATOM 765 O O . ASN A 1 90 ? 7.902 -27.016 -17.641 1 87.25 90 ASN A O 1
ATOM 769 N N . TYR A 1 91 ? 7.395 -25.5 -16.203 1 87.44 91 TYR A N 1
ATOM 770 C CA . TYR A 1 91 ? 6.234 -25.047 -16.969 1 87.44 91 TYR A CA 1
ATOM 771 C C . TYR A 1 91 ? 6.387 -23.594 -17.406 1 87.44 91 TYR A C 1
ATOM 773 O O . TYR A 1 91 ? 5.395 -22.922 -17.688 1 87.44 91 TYR A O 1
ATOM 781 N N . SER A 1 92 ? 7.59 -23.109 -17.344 1 78.81 92 SER A N 1
ATOM 782 C CA . SER A 1 92 ? 7.883 -21.75 -17.781 1 78.81 92 SER A CA 1
ATOM 783 C C . SER A 1 92 ? 7.836 -21.641 -19.297 1 78.81 92 SER A C 1
ATOM 785 O O . SER A 1 92 ? 8.211 -22.578 -20 1 78.81 92 SER A O 1
ATOM 787 N N . GLY A 1 93 ? 7.363 -20.516 -19.781 1 78.62 93 GLY A N 1
ATOM 788 C CA . GLY A 1 93 ? 7.375 -20.266 -21.219 1 78.62 93 GLY A CA 1
ATOM 789 C C . GLY A 1 93 ? 6.129 -20.75 -21.922 1 78.62 93 GLY A C 1
ATOM 790 O O . GLY A 1 93 ? 6.035 -20.688 -23.156 1 78.62 93 GLY A O 1
ATOM 791 N N . PHE A 1 94 ? 5.23 -21.234 -21.219 1 82.81 94 PHE A N 1
ATOM 792 C CA . PHE A 1 94 ? 4.008 -21.766 -21.797 1 82.81 94 PHE A CA 1
ATOM 793 C C . PHE A 1 94 ? 2.881 -20.75 -21.734 1 82.81 94 PHE A C 1
ATOM 795 O O . PHE A 1 94 ? 1.733 -21.062 -22.062 1 82.81 94 PHE A O 1
ATOM 802 N N . GLY A 1 95 ? 3.154 -19.578 -21.281 1 89.88 95 GLY A N 1
ATOM 803 C CA . GLY A 1 95 ? 2.143 -18.531 -21.219 1 89.88 95 GLY A CA 1
ATOM 804 C C . GLY A 1 95 ? 1.231 -18.656 -20 1 89.88 95 GLY A C 1
ATOM 805 O O . GLY A 1 95 ? 0.198 -17.984 -19.922 1 89.88 95 GLY A O 1
ATOM 806 N N . ILE A 1 96 ? 1.621 -19.469 -19.078 1 92.44 96 ILE A N 1
ATOM 807 C CA . ILE A 1 96 ? 0.784 -19.766 -17.922 1 92.44 96 ILE A CA 1
ATOM 808 C C . ILE A 1 96 ? 0.654 -18.531 -17.047 1 92.44 96 ILE A C 1
ATOM 810 O O . ILE A 1 96 ? -0.45 -18.156 -16.641 1 92.44 96 ILE A O 1
ATOM 814 N N . ALA A 1 97 ? 1.749 -17.875 -16.844 1 93.06 97 ALA A N 1
ATOM 815 C CA . ALA A 1 97 ? 1.732 -16.688 -16 1 93.06 97 ALA A CA 1
ATOM 816 C C . ALA A 1 97 ? 0.816 -15.617 -16.578 1 93.06 97 ALA A C 1
ATOM 818 O O . ALA A 1 97 ? 0.034 -15 -15.859 1 93.06 97 ALA A O 1
ATOM 819 N N . THR A 1 98 ? 0.879 -15.398 -17.891 1 95.56 98 THR A N 1
ATOM 820 C CA . THR A 1 98 ? 0.045 -14.414 -18.562 1 95.56 98 THR A CA 1
ATOM 821 C C . THR A 1 98 ? -1.435 -14.742 -18.391 1 95.56 98 THR A C 1
ATOM 823 O O . THR A 1 98 ? -2.242 -13.859 -18.094 1 95.56 98 THR A O 1
ATOM 826 N N . GLU A 1 99 ? -1.719 -15.961 -18.547 1 96.12 99 GLU A N 1
ATOM 827 C CA . GLU A 1 99 ? -3.1 -16.406 -18.391 1 96.12 99 GLU A CA 1
ATOM 828 C C . GLU A 1 99 ? -3.564 -16.25 -16.953 1 96.12 99 GLU A C 1
ATOM 830 O O . GLU A 1 99 ? -4.703 -15.859 -16.688 1 96.12 99 GLU A O 1
ATOM 835 N N . VAL A 1 100 ? -2.734 -16.594 -16.031 1 96.25 100 VAL A N 1
ATOM 836 C CA . VAL A 1 100 ? -3.037 -16.5 -14.602 1 96.25 100 VAL A CA 1
ATOM 837 C C . VAL A 1 100 ? -3.365 -15.062 -14.242 1 96.25 100 VAL A C 1
ATOM 839 O O . VAL A 1 100 ? -4.363 -14.797 -13.562 1 96.25 100 VAL A O 1
ATOM 842 N N . VAL A 1 101 ? -2.559 -14.141 -14.695 1 97.12 101 VAL A N 1
ATOM 843 C CA . VAL A 1 101 ? -2.77 -12.727 -14.406 1 97.12 101 VAL A CA 1
ATOM 844 C C . VAL A 1 101 ? -4.121 -12.281 -14.953 1 97.12 101 VAL A C 1
ATOM 846 O O . VAL A 1 101 ? -4.867 -11.562 -14.289 1 97.12 101 VAL A O 1
ATOM 849 N N . LYS A 1 102 ? -4.473 -12.734 -16.125 1 97.06 102 LYS A N 1
ATOM 850 C CA . LYS A 1 102 ? -5.766 -12.406 -16.719 1 97.06 102 LYS A CA 1
ATOM 851 C C . LYS A 1 102 ? -6.914 -12.898 -15.844 1 97.06 102 LYS A C 1
ATOM 853 O O . LYS A 1 102 ? -7.898 -12.188 -15.641 1 97.06 102 LYS A O 1
ATOM 858 N N . GLU A 1 103 ? -6.762 -14.055 -15.367 1 97 103 GLU A N 1
ATOM 859 C CA . GLU A 1 103 ? -7.793 -14.609 -14.5 1 97 103 GLU A CA 1
ATOM 860 C C . GLU A 1 103 ? -7.895 -13.828 -13.188 1 97 103 GLU A C 1
ATOM 862 O O . GLU A 1 103 ? -8.992 -13.562 -12.703 1 97 103 GLU A O 1
ATOM 867 N N . LEU A 1 104 ? -6.754 -13.508 -12.633 1 98 104 LEU A N 1
ATOM 868 C CA . LEU A 1 104 ? -6.742 -12.727 -11.406 1 98 104 LEU A CA 1
ATOM 869 C C . LEU A 1 104 ? -7.375 -11.352 -11.625 1 98 104 LEU A C 1
ATOM 871 O O . LEU A 1 104 ? -8.07 -10.836 -10.75 1 98 104 LEU A O 1
ATOM 875 N N . GLU A 1 105 ? -7.184 -10.789 -12.797 1 97.5 105 GLU A N 1
ATOM 876 C CA . GLU A 1 105 ? -7.789 -9.5 -13.133 1 97.5 105 GLU A CA 1
ATOM 877 C C . GLU A 1 105 ? -9.312 -9.586 -13.094 1 97.5 105 GLU A C 1
ATOM 879 O O . GLU A 1 105 ? -9.969 -8.688 -12.555 1 97.5 105 GLU A O 1
ATOM 884 N N . LYS A 1 106 ? -9.742 -10.609 -13.703 1 97.31 106 LYS A N 1
ATOM 885 C CA . LYS A 1 106 ? -11.195 -10.797 -13.711 1 97.31 106 LYS A CA 1
ATOM 886 C C . LYS A 1 106 ? -11.75 -10.859 -12.289 1 97.31 106 LYS A C 1
ATOM 888 O O . LYS A 1 106 ? -12.75 -10.203 -11.984 1 97.31 106 LYS A O 1
ATOM 893 N N . ILE A 1 107 ? -11.102 -11.609 -11.477 1 97.69 107 ILE A N 1
ATOM 894 C CA . ILE A 1 107 ? -11.523 -11.734 -10.086 1 97.69 107 ILE A CA 1
ATOM 895 C C . ILE A 1 107 ? -11.438 -10.375 -9.391 1 97.69 107 ILE A C 1
ATOM 897 O O . ILE A 1 107 ? -12.391 -9.945 -8.734 1 97.69 107 ILE A O 1
ATOM 901 N N . ALA A 1 108 ? -10.344 -9.734 -9.555 1 98.31 108 ALA A N 1
ATOM 902 C CA . ALA A 1 108 ? -10.062 -8.477 -8.867 1 98.31 108 ALA A CA 1
ATOM 903 C C . ALA A 1 108 ? -11.07 -7.395 -9.258 1 98.31 108 ALA A C 1
ATOM 905 O O . ALA A 1 108 ? -11.656 -6.742 -8.398 1 98.31 108 ALA A O 1
ATOM 906 N N . PHE A 1 109 ? -11.32 -7.195 -10.555 1 97.94 109 PHE A N 1
ATOM 907 C CA . PHE A 1 109 ? -12.133 -6.086 -11.055 1 97.94 109 PHE A CA 1
ATOM 908 C C . PHE A 1 109 ? -13.617 -6.43 -11 1 97.94 109 PHE A C 1
ATOM 910 O O . PHE A 1 109 ? -14.438 -5.586 -10.648 1 97.94 109 PHE A O 1
ATOM 917 N N . ASN A 1 110 ? -13.914 -7.676 -11.242 1 97.12 110 ASN A N 1
ATOM 918 C CA . ASN A 1 110 ? -15.328 -8.023 -11.359 1 97.12 110 ASN A CA 1
ATOM 919 C C . ASN A 1 110 ? -15.891 -8.539 -10.039 1 97.12 110 ASN A C 1
ATOM 921 O O . ASN A 1 110 ? -17.031 -8.227 -9.688 1 97.12 110 ASN A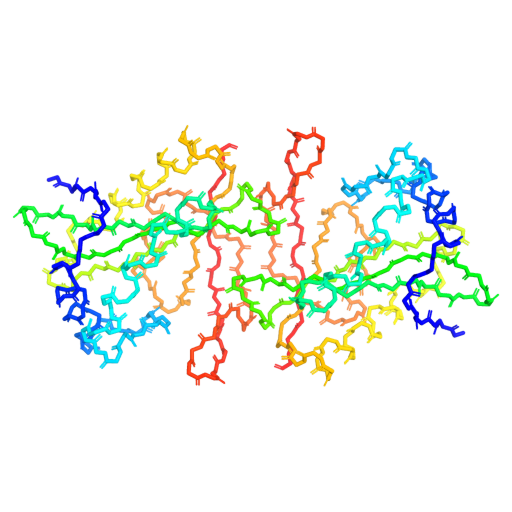 O 1
ATOM 925 N N . THR A 1 111 ? -15.18 -9.305 -9.344 1 96.25 111 THR A N 1
ATOM 926 C CA . THR A 1 111 ? -15.688 -9.953 -8.141 1 96.25 111 THR A CA 1
ATOM 927 C C . THR A 1 111 ? -15.352 -9.117 -6.902 1 96.25 111 THR A C 1
ATOM 929 O O . THR A 1 111 ? -16.219 -8.852 -6.074 1 96.25 111 THR A O 1
ATOM 932 N N . LEU A 1 112 ? -14.125 -8.688 -6.832 1 97.06 112 LEU A N 1
ATOM 933 C CA . LEU A 1 112 ? -13.68 -7.969 -5.645 1 97.06 112 LEU A CA 1
ATOM 934 C C . LEU A 1 112 ? -13.891 -6.469 -5.805 1 97.06 112 LEU A C 1
ATOM 936 O O . LEU A 1 112 ? -13.664 -5.699 -4.863 1 97.06 112 LEU A O 1
ATOM 940 N N . ASN A 1 113 ? -14.156 -5.961 -6.992 1 96.81 113 ASN A N 1
ATOM 941 C CA . ASN A 1 113 ? -14.469 -4.57 -7.297 1 96.81 113 ASN A CA 1
ATOM 942 C C . ASN A 1 113 ? -13.289 -3.648 -7.004 1 96.81 113 ASN A C 1
ATOM 944 O O . ASN A 1 113 ? -13.469 -2.551 -6.473 1 96.81 113 ASN A O 1
ATOM 948 N N . LEU A 1 114 ? -12.156 -4.188 -7.211 1 98.12 114 LEU A N 1
ATOM 949 C CA . LEU A 1 114 ? -10.969 -3.344 -7.129 1 98.12 114 LEU A CA 1
ATOM 950 C C . LEU A 1 114 ? -10.891 -2.396 -8.32 1 98.12 114 LEU A C 1
ATOM 952 O O . LEU A 1 114 ? -11.469 -2.668 -9.375 1 98.12 114 LEU A O 1
ATOM 956 N N . VAL A 1 115 ? -10.164 -1.307 -8.164 1 98.31 115 VAL A N 1
ATOM 957 C CA . VAL A 1 115 ? -10.055 -0.284 -9.203 1 98.31 115 VAL A CA 1
ATOM 958 C C . VAL A 1 115 ? -8.641 -0.287 -9.781 1 98.31 115 VAL A C 1
ATOM 960 O O . VAL A 1 115 ? -8.438 0.046 -10.953 1 98.31 115 VAL A O 1
ATOM 963 N N . ARG A 1 116 ? -7.734 -0.688 -8.984 1 98.5 116 ARG A N 1
ATOM 964 C CA . ARG A 1 116 ? -6.32 -0.636 -9.344 1 98.5 116 ARG A CA 1
ATOM 965 C C . ARG A 1 116 ? -5.602 -1.92 -8.938 1 98.5 116 ARG A C 1
ATOM 967 O O . ARG A 1 116 ? -5.793 -2.418 -7.824 1 98.5 116 ARG A O 1
ATOM 974 N N . LEU A 1 117 ? -4.852 -2.482 -9.859 1 98.69 117 LEU A N 1
ATOM 975 C CA . LEU A 1 117 ? -4.012 -3.646 -9.602 1 98.69 117 LEU A CA 1
ATOM 976 C C . LEU A 1 117 ? -2.539 -3.312 -9.828 1 98.69 117 LEU A C 1
ATOM 978 O O . LEU A 1 117 ? -2.197 -2.627 -10.797 1 98.69 117 LEU A O 1
ATOM 982 N N . GLU A 1 118 ? -1.766 -3.811 -8.922 1 98.56 118 GLU A N 1
ATOM 983 C CA . GLU A 1 118 ? -0.327 -3.578 -9.016 1 98.56 118 GLU A CA 1
ATOM 984 C C . GLU A 1 118 ? 0.436 -4.895 -9.148 1 98.56 118 GLU A C 1
ATOM 986 O O . GLU A 1 118 ? 0.051 -5.902 -8.555 1 98.56 118 GLU A O 1
ATOM 991 N N . ILE A 1 119 ? 1.422 -4.902 -9.945 1 97.5 119 ILE A N 1
ATOM 992 C CA . ILE A 1 119 ? 2.445 -5.938 -10.008 1 97.5 119 ILE A CA 1
ATOM 993 C C . ILE A 1 119 ? 3.812 -5.332 -9.688 1 97.5 119 ILE A C 1
ATOM 995 O O . ILE A 1 119 ? 4.258 -4.402 -10.359 1 97.5 119 ILE A O 1
ATOM 999 N N . ARG A 1 120 ? 4.379 -5.84 -8.672 1 95.94 120 ARG A N 1
ATOM 1000 C CA . ARG A 1 120 ? 5.719 -5.414 -8.273 1 95.94 120 ARG A CA 1
ATOM 1001 C C . ARG A 1 120 ? 6.746 -6.508 -8.539 1 95.94 120 ARG A C 1
ATOM 1003 O O . ARG A 1 120 ? 6.465 -7.691 -8.32 1 95.94 120 ARG A O 1
ATOM 1010 N N . MET A 1 121 ? 7.887 -6.098 -8.992 1 93.75 121 MET A N 1
ATOM 1011 C CA . MET A 1 121 ? 8.875 -7.105 -9.352 1 93.75 121 MET A CA 1
ATOM 1012 C C . MET A 1 121 ? 10.289 -6.547 -9.242 1 93.75 121 MET A C 1
ATOM 1014 O O . MET A 1 121 ? 10.484 -5.332 -9.234 1 93.75 121 MET A O 1
ATOM 1018 N N . ASP A 1 122 ? 11.234 -7.484 -9.18 1 93.38 122 ASP A N 1
ATOM 1019 C CA . ASP A 1 122 ? 12.641 -7.094 -9.312 1 93.38 122 ASP A CA 1
ATOM 1020 C C . ASP A 1 122 ? 12.922 -6.516 -10.695 1 93.38 122 ASP A C 1
ATOM 1022 O O . ASP A 1 122 ? 12.5 -7.082 -11.711 1 93.38 122 ASP A O 1
ATOM 1026 N N . PRO A 1 123 ? 13.617 -5.41 -10.727 1 94.25 123 PRO A N 1
ATOM 1027 C CA . PRO A 1 123 ? 13.883 -4.797 -12.031 1 94.25 123 PRO A CA 1
ATOM 1028 C C . PRO A 1 123 ? 14.641 -5.723 -12.977 1 94.25 123 PRO A C 1
ATOM 1030 O O . PRO A 1 123 ? 14.609 -5.535 -14.195 1 94.25 123 PRO A O 1
ATOM 1033 N N . LYS A 1 124 ? 15.312 -6.734 -12.406 1 91.81 124 LYS A N 1
ATOM 1034 C CA . LYS A 1 124 ? 16.094 -7.668 -13.219 1 91.81 124 LYS A CA 1
ATOM 1035 C C . LYS A 1 124 ? 15.219 -8.82 -13.719 1 91.81 124 LYS A C 1
ATOM 1037 O O . LYS A 1 124 ? 15.641 -9.594 -14.586 1 91.81 124 LYS A O 1
ATOM 1042 N N . ASN A 1 125 ? 13.992 -8.906 -13.148 1 89.25 125 ASN A N 1
ATOM 1043 C CA . ASN A 1 125 ? 13.102 -9.992 -13.531 1 89.25 125 ASN A CA 1
ATOM 1044 C C . ASN A 1 125 ? 12.352 -9.68 -14.82 1 89.25 125 ASN A C 1
ATOM 1046 O O . ASN A 1 125 ? 11.156 -9.375 -14.797 1 89.25 125 ASN A O 1
ATOM 1050 N N . LYS A 1 126 ? 12.992 -9.891 -15.914 1 90.62 126 LYS A N 1
ATOM 1051 C CA . LYS A 1 126 ? 12.445 -9.523 -17.219 1 90.62 126 LYS A CA 1
ATOM 1052 C C . LYS A 1 126 ? 11.242 -10.391 -17.578 1 90.62 126 LYS A C 1
ATOM 1054 O O . LYS A 1 126 ? 10.336 -9.945 -18.281 1 90.62 126 LYS A O 1
ATOM 1059 N N . ALA A 1 127 ? 11.211 -11.586 -17.062 1 87.62 127 ALA A N 1
ATOM 1060 C CA . ALA A 1 127 ? 10.078 -12.469 -17.312 1 87.62 127 ALA A CA 1
ATOM 1061 C C . ALA A 1 127 ? 8.797 -11.898 -16.719 1 87.62 127 ALA A C 1
ATOM 1063 O O . ALA A 1 127 ? 7.754 -11.859 -17.391 1 87.62 127 ALA A O 1
ATOM 1064 N N . SER A 1 128 ? 8.891 -11.438 -15.539 1 90.38 128 SER A N 1
ATOM 1065 C CA . SER A 1 128 ? 7.738 -10.82 -14.898 1 90.38 128 SER A CA 1
ATOM 1066 C C . SER A 1 128 ? 7.316 -9.547 -15.617 1 90.38 128 SER A C 1
ATOM 1068 O O . SER A 1 128 ? 6.121 -9.273 -15.773 1 90.38 128 SER A O 1
ATOM 1070 N N . GLU A 1 129 ? 8.289 -8.82 -16 1 94.19 129 GLU A N 1
ATOM 1071 C CA . GLU A 1 129 ? 7.984 -7.598 -16.734 1 94.19 129 GLU A CA 1
ATOM 1072 C C . GLU A 1 129 ? 7.207 -7.902 -18.016 1 94.19 129 GLU A C 1
ATOM 1074 O O . GLU A 1 129 ? 6.246 -7.207 -18.344 1 94.19 129 GLU A O 1
ATOM 1079 N N . LYS A 1 130 ? 7.656 -8.906 -18.734 1 94.5 130 LYS A N 1
ATOM 1080 C CA . LYS A 1 130 ? 6.984 -9.312 -19.969 1 94.5 130 LYS A CA 1
ATOM 1081 C C . LYS A 1 130 ? 5.531 -9.695 -19.703 1 94.5 130 LYS A C 1
ATOM 1083 O O . LYS A 1 130 ? 4.641 -9.359 -20.484 1 94.5 130 LYS A O 1
ATOM 1088 N N . VAL A 1 131 ? 5.293 -10.375 -18.609 1 94.81 131 VAL A N 1
ATOM 1089 C CA . VAL A 1 131 ? 3.941 -10.781 -18.234 1 94.81 131 VAL A CA 1
ATOM 1090 C C . VAL A 1 131 ? 3.078 -9.547 -18 1 94.81 131 VAL A C 1
ATOM 1092 O O . VAL A 1 131 ? 1.945 -9.469 -18.484 1 94.81 131 VAL A O 1
ATOM 1095 N N . ALA A 1 132 ? 3.6 -8.602 -17.266 1 96.75 132 ALA A N 1
ATOM 1096 C CA . ALA A 1 132 ? 2.875 -7.363 -17 1 96.75 132 ALA A CA 1
ATOM 1097 C C . ALA A 1 132 ? 2.537 -6.633 -18.297 1 96.75 132 ALA A C 1
ATOM 1099 O O . ALA A 1 132 ? 1.396 -6.219 -18.516 1 96.75 132 ALA A O 1
ATOM 1100 N N . MET A 1 133 ? 3.518 -6.551 -19.125 1 97 133 MET A N 1
ATOM 1101 C CA . MET A 1 133 ? 3.346 -5.848 -20.391 1 97 133 MET A CA 1
ATOM 1102 C C . MET A 1 133 ? 2.332 -6.562 -21.281 1 97 133 MET A C 1
ATOM 1104 O O . MET A 1 133 ? 1.472 -5.922 -21.891 1 97 133 MET A O 1
ATOM 1108 N N . LYS A 1 134 ? 2.436 -7.871 -21.344 1 96.56 134 LYS A N 1
ATOM 1109 C CA . LYS A 1 134 ? 1.514 -8.664 -22.156 1 96.56 134 LYS A CA 1
ATOM 1110 C C . LYS A 1 134 ? 0.078 -8.508 -21.656 1 96.56 134 LYS A C 1
ATOM 1112 O O . LYS A 1 134 ? -0.869 -8.672 -22.438 1 96.56 134 LYS A O 1
ATOM 1117 N N . ASN A 1 135 ? -0.039 -8.203 -20.422 1 97.5 135 ASN A N 1
ATOM 1118 C CA . ASN A 1 135 ? -1.367 -8.008 -19.859 1 97.5 135 ASN A CA 1
ATOM 1119 C C . ASN A 1 135 ? -1.735 -6.527 -19.781 1 97.5 135 ASN A C 1
ATOM 1121 O O . ASN A 1 135 ? -2.678 -6.148 -19.094 1 97.5 135 ASN A O 1
ATOM 1125 N N . ASN A 1 136 ? -0.936 -5.625 -20.391 1 97.81 136 ASN A N 1
ATOM 1126 C CA . ASN A 1 136 ? -1.221 -4.207 -20.609 1 97.81 136 ASN A CA 1
ATOM 1127 C C . ASN A 1 136 ? -1.105 -3.418 -19.297 1 97.81 136 ASN A C 1
ATOM 1129 O O . ASN A 1 136 ? -1.871 -2.48 -19.078 1 97.81 136 ASN A O 1
ATOM 1133 N N . TYR A 1 137 ? -0.34 -3.947 -18.469 1 98.5 137 TYR A N 1
ATOM 1134 C CA . TYR A 1 137 ? 0.034 -3.104 -17.328 1 98.5 137 TYR A CA 1
ATOM 1135 C C . TYR A 1 137 ? 1.008 -2.014 -17.766 1 98.5 137 TYR A C 1
ATOM 1137 O O . TYR A 1 137 ? 1.846 -2.234 -18.641 1 98.5 137 TYR A O 1
ATOM 1145 N N . ILE A 1 138 ? 0.968 -0.869 -17.078 1 98.31 138 ILE A N 1
ATOM 1146 C CA . ILE A 1 138 ? 1.817 0.269 -17.422 1 98.31 138 ILE A CA 1
ATOM 1147 C C . ILE A 1 138 ? 2.871 0.464 -16.328 1 98.31 138 ILE A C 1
ATOM 1149 O O . ILE A 1 138 ? 2.564 0.395 -15.141 1 98.31 138 ILE A O 1
ATOM 1153 N N . LYS A 1 139 ? 4.074 0.587 -16.797 1 98.12 139 LYS A N 1
ATOM 1154 C CA . LYS A 1 139 ? 5.145 0.91 -15.852 1 98.12 139 LYS A CA 1
ATOM 1155 C C . LYS A 1 139 ? 4.941 2.293 -15.242 1 98.12 139 LYS A C 1
ATOM 1157 O O . LYS A 1 139 ? 4.852 3.289 -15.961 1 98.12 139 LYS A O 1
ATOM 1162 N N . GLU A 1 140 ? 4.875 2.328 -13.945 1 98.5 140 GLU A N 1
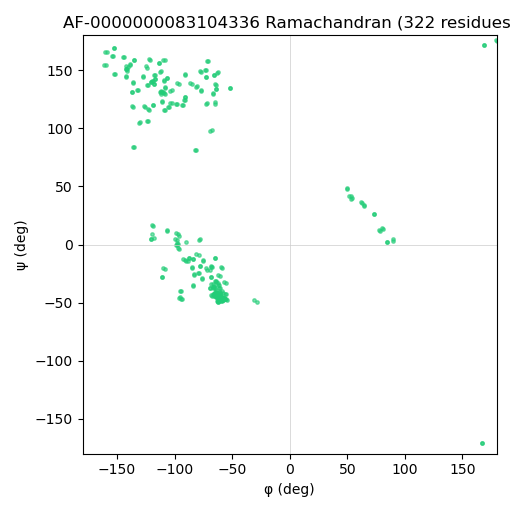ATOM 1163 C CA . GLU A 1 140 ? 4.586 3.613 -13.32 1 98.5 140 GLU A CA 1
ATOM 1164 C C . GLU A 1 140 ? 5.809 4.16 -12.586 1 98.5 140 GLU A C 1
ATOM 1166 O O . GLU A 1 140 ? 5.879 5.352 -12.281 1 98.5 140 GLU A O 1
ATOM 1171 N N . GLY A 1 141 ? 6.746 3.191 -12.281 1 97.75 141 GLY A N 1
ATOM 1172 C CA . GLY A 1 141 ? 7.945 3.734 -11.656 1 97.75 141 GLY A CA 1
ATOM 1173 C C . GLY A 1 141 ? 8.852 2.666 -11.078 1 97.75 141 GLY A C 1
ATOM 1174 O O . GLY A 1 141 ? 8.516 1.48 -11.102 1 97.75 141 GLY A O 1
ATOM 1175 N N . LEU A 1 142 ? 9.977 3.117 -10.672 1 98.06 142 LEU A N 1
ATOM 1176 C CA . LEU A 1 142 ? 10.945 2.342 -9.898 1 98.06 142 LEU A CA 1
ATOM 1177 C C . LEU A 1 142 ? 10.945 2.775 -8.438 1 98.06 142 LEU A C 1
ATOM 1179 O O . LEU A 1 142 ? 11.273 3.922 -8.125 1 98.06 142 LEU A O 1
ATOM 1183 N N . LEU A 1 143 ? 10.602 1.856 -7.574 1 98 143 LEU A N 1
ATOM 1184 C CA . LEU A 1 143 ? 10.469 2.137 -6.148 1 98 143 LEU A CA 1
ATOM 1185 C C . LEU A 1 143 ? 11.727 1.715 -5.395 1 98 143 LEU A C 1
ATOM 1187 O O . LEU A 1 143 ? 12.086 0.535 -5.387 1 98 143 LEU A O 1
ATOM 1191 N N . SER A 1 144 ? 12.305 2.645 -4.773 1 98 144 SER A N 1
ATOM 1192 C CA . SER A 1 144 ? 13.539 2.361 -4.035 1 98 144 SER A CA 1
ATOM 1193 C C . SER A 1 144 ? 13.242 1.648 -2.721 1 98 144 SER A C 1
ATOM 1195 O O . SER A 1 144 ? 12.328 2.041 -1.986 1 98 144 SER A O 1
ATOM 1197 N N . LYS A 1 145 ? 14 0.553 -2.457 1 97.25 145 LYS A N 1
ATOM 1198 C CA . LYS A 1 145 ? 13.914 -0.211 -1.216 1 97.25 145 LYS A CA 1
ATOM 1199 C C . LYS A 1 145 ? 12.469 -0.556 -0.879 1 97.25 145 LYS A C 1
ATOM 1201 O O . LYS A 1 145 ? 12.031 -0.389 0.263 1 97.25 145 LYS A O 1
ATOM 1206 N N . ALA A 1 146 ? 11.727 -1.049 -1.842 1 96.38 146 ALA A N 1
ATOM 1207 C CA . ALA A 1 146 ? 10.289 -1.232 -1.7 1 96.38 146 ALA A CA 1
ATOM 1208 C C . ALA A 1 146 ? 9.953 -2.662 -1.282 1 96.38 146 ALA A C 1
ATOM 1210 O O . ALA A 1 146 ? 8.797 -2.977 -0.993 1 96.38 146 ALA A O 1
ATOM 1211 N N . VAL A 1 147 ? 10.977 -3.506 -1.196 1 93.75 147 VAL A N 1
ATOM 1212 C CA . VAL A 1 147 ? 10.727 -4.883 -0.786 1 93.75 147 VAL A CA 1
ATOM 1213 C C . VAL A 1 147 ? 11.859 -5.371 0.11 1 93.75 147 VAL A C 1
ATOM 1215 O O . VAL A 1 147 ? 13.016 -4.984 -0.08 1 93.75 147 VAL A O 1
ATOM 1218 N N . GLU A 1 148 ? 11.422 -6.176 1.069 1 91.25 148 GLU A N 1
ATOM 1219 C CA . GLU A 1 148 ? 12.391 -6.73 2.012 1 91.25 148 GLU A CA 1
ATOM 1220 C C . GLU A 1 148 ? 12.602 -8.219 1.771 1 91.25 148 GLU A C 1
ATOM 1222 O O . GLU A 1 148 ? 11.641 -8.977 1.639 1 91.25 148 GLU A O 1
ATOM 1227 N N . PHE A 1 149 ? 13.852 -8.609 1.667 1 85.88 149 PHE A N 1
ATOM 1228 C CA . PHE A 1 149 ? 14.242 -10.016 1.598 1 85.88 149 PHE A CA 1
ATOM 1229 C C . PHE A 1 149 ? 15.453 -10.289 2.49 1 85.88 149 PHE A C 1
ATOM 1231 O O . PHE A 1 149 ? 16.531 -9.727 2.27 1 85.88 149 PHE A O 1
ATOM 1238 N N . ASN A 1 150 ? 15.258 -11.156 3.477 1 82.44 150 ASN A N 1
ATOM 1239 C CA . ASN A 1 150 ? 16.328 -11.547 4.395 1 82.44 150 ASN A CA 1
ATOM 1240 C C . ASN A 1 150 ? 16.984 -10.32 5.027 1 82.44 150 ASN A C 1
ATOM 1242 O O . ASN A 1 150 ? 18.219 -10.195 4.992 1 82.44 150 ASN A O 1
ATOM 1246 N N . LYS A 1 151 ? 16.359 -9.344 5.426 1 86.06 151 LYS A N 1
ATOM 1247 C CA . LYS A 1 151 ? 16.766 -8.164 6.176 1 86.06 151 LYS A CA 1
ATOM 1248 C C . LYS A 1 151 ? 17.484 -7.16 5.273 1 86.06 151 LYS A C 1
ATOM 1250 O O . LYS A 1 151 ? 18.156 -6.242 5.758 1 86.06 151 LYS A O 1
ATOM 1255 N N . ASN A 1 152 ? 17.328 -7.48 3.982 1 92.25 152 ASN A N 1
ATOM 1256 C CA . ASN A 1 152 ? 17.812 -6.512 2.998 1 92.25 152 ASN A CA 1
ATOM 1257 C C . ASN A 1 152 ? 16.656 -5.914 2.197 1 92.25 152 ASN A C 1
ATOM 1259 O O . ASN A 1 152 ?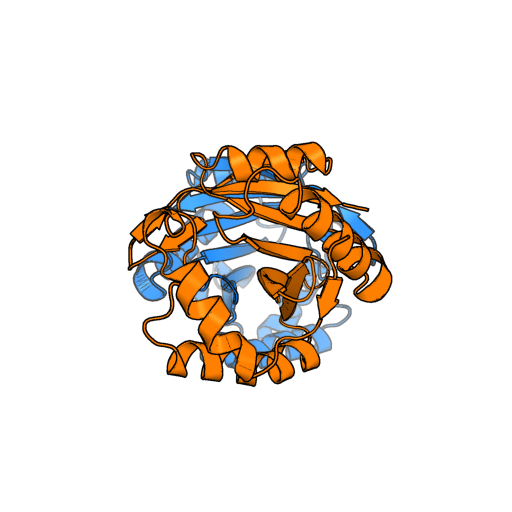 15.602 -6.531 2.066 1 92.25 152 ASN A O 1
ATOM 1263 N N . TYR A 1 153 ? 16.953 -4.781 1.721 1 94.38 153 TYR A N 1
ATOM 1264 C CA . TYR A 1 153 ? 15.914 -4.078 0.975 1 94.38 153 TYR A CA 1
ATOM 1265 C C . TYR A 1 153 ? 16.328 -3.867 -0.476 1 94.38 153 TYR A C 1
ATOM 1267 O O . TYR A 1 153 ? 17.5 -3.576 -0.756 1 94.38 153 TYR A O 1
ATOM 1275 N N . TYR A 1 154 ? 15.344 -3.998 -1.36 1 94.31 154 TYR A N 1
ATOM 1276 C CA . TYR A 1 154 ? 15.625 -3.93 -2.791 1 94.31 154 TYR A CA 1
ATOM 1277 C C . TYR A 1 154 ? 14.594 -3.059 -3.504 1 94.31 154 TYR A C 1
ATOM 1279 O O . TYR A 1 154 ? 13.492 -2.846 -2.996 1 94.31 154 TYR A O 1
ATOM 1287 N N . ASP A 1 155 ? 15.07 -2.605 -4.688 1 96.62 155 ASP A N 1
ATOM 1288 C CA . ASP A 1 155 ? 14.18 -1.814 -5.523 1 96.62 155 ASP A CA 1
ATOM 1289 C C . ASP A 1 155 ? 13.172 -2.709 -6.254 1 96.62 155 ASP A C 1
ATOM 1291 O O . ASP A 1 155 ? 13.469 -3.869 -6.547 1 96.62 155 ASP A O 1
ATOM 1295 N N . ASN A 1 156 ? 11.992 -2.105 -6.473 1 96.38 156 ASN A N 1
ATOM 1296 C CA . ASN A 1 156 ? 10.992 -2.785 -7.285 1 96.38 156 ASN A CA 1
ATOM 1297 C C . ASN A 1 156 ? 10.484 -1.89 -8.414 1 96.38 156 ASN A C 1
ATOM 1299 O O . ASN A 1 156 ? 10.344 -0.679 -8.234 1 96.38 156 ASN A O 1
ATOM 1303 N N . LEU A 1 157 ? 10.203 -2.574 -9.555 1 97.06 157 LEU A N 1
ATOM 1304 C CA . LEU A 1 157 ? 9.398 -1.939 -10.594 1 97.06 157 LEU A CA 1
ATOM 1305 C C . LEU A 1 157 ? 7.91 -2.051 -10.266 1 97.06 157 LEU A C 1
ATOM 1307 O O . LEU A 1 157 ? 7.445 -3.107 -9.828 1 97.06 157 LEU A O 1
ATOM 1311 N N . LEU A 1 158 ? 7.293 -0.953 -10.461 1 98.25 158 LEU A N 1
ATOM 1312 C CA . LEU A 1 158 ? 5.848 -0.945 -10.25 1 98.25 158 LEU A CA 1
ATOM 1313 C C . LEU A 1 158 ? 5.105 -0.84 -11.578 1 98.25 158 LEU A C 1
ATOM 1315 O O . LEU A 1 158 ? 5.277 0.136 -12.312 1 98.25 158 LEU A O 1
ATOM 1319 N N . TYR A 1 159 ? 4.359 -1.857 -11.93 1 98.44 159 TYR A N 1
ATOM 1320 C CA . TYR A 1 159 ? 3.379 -1.839 -13.008 1 98.44 159 TYR A CA 1
ATOM 1321 C C . TYR A 1 159 ? 1.959 -1.824 -12.453 1 98.44 159 TYR A C 1
ATOM 1323 O O . TYR A 1 159 ? 1.674 -2.469 -11.445 1 98.44 159 TYR A O 1
ATOM 1331 N N . ALA A 1 160 ? 1.117 -1.092 -13.141 1 98.75 160 ALA A N 1
ATOM 1332 C CA . ALA A 1 160 ? -0.255 -1.025 -12.641 1 98.75 160 ALA A CA 1
ATOM 1333 C C . ALA A 1 160 ? -1.257 -1.029 -13.797 1 98.75 160 ALA A C 1
ATOM 1335 O O . ALA A 1 160 ? -0.916 -0.667 -14.922 1 98.75 160 ALA A O 1
ATOM 1336 N N . LYS A 1 161 ? -2.381 -1.512 -13.594 1 98.56 161 LYS A N 1
ATOM 1337 C CA . LYS A 1 161 ? -3.551 -1.506 -14.469 1 98.56 161 LYS A CA 1
ATOM 1338 C C . LYS A 1 161 ? -4.801 -1.067 -13.711 1 98.56 161 LYS A C 1
ATOM 1340 O O . LYS A 1 161 ? -5.016 -1.479 -12.57 1 98.56 161 LYS A O 1
ATOM 1345 N N . THR A 1 162 ? -5.59 -0.144 -14.289 1 98.25 162 THR A N 1
ATOM 1346 C CA . THR A 1 162 ? -6.793 0.365 -13.641 1 98.25 162 THR A CA 1
ATOM 1347 C C . THR A 1 162 ? -8.023 0.121 -14.516 1 98.25 162 THR A C 1
ATOM 1349 O O . THR A 1 162 ? -7.902 -0.116 -15.719 1 98.25 162 THR A O 1
ATOM 1352 N N . ILE A 1 163 ? -9.141 0.125 -14.008 1 92.06 163 ILE A N 1
ATOM 1353 C CA . ILE A 1 163 ? -10.383 0.031 -14.758 1 92.06 163 ILE A CA 1
ATOM 1354 C C . ILE A 1 163 ? -10.977 1.425 -14.953 1 92.06 163 ILE A C 1
ATOM 1356 O O . ILE A 1 163 ? -10.773 2.314 -14.125 1 92.06 163 ILE A O 1
ATOM 1360 N N . MET B 1 1 ? 9.328 27.891 16.25 1 83.56 1 MET B N 1
ATOM 1361 C CA . MET B 1 1 ? 9.602 26.453 16.172 1 83.56 1 MET B CA 1
ATOM 1362 C C . MET B 1 1 ? 8.312 25.656 16.297 1 83.56 1 MET B C 1
ATOM 1364 O O . MET B 1 1 ? 7.41 26.031 17.047 1 83.56 1 MET B O 1
ATOM 1368 N N . ILE B 1 2 ? 8.156 24.562 15.477 1 92.31 2 ILE B N 1
ATOM 1369 C CA . ILE B 1 2 ? 6.934 23.766 15.539 1 92.31 2 ILE B CA 1
ATOM 1370 C C . ILE B 1 2 ? 7.109 22.625 16.547 1 92.31 2 ILE B C 1
ATOM 1372 O O . ILE B 1 2 ? 8.234 22.203 16.828 1 92.31 2 ILE B O 1
ATOM 1376 N N . GLU B 1 3 ? 6.043 22.312 17.188 1 95.25 3 GLU B N 1
ATOM 1377 C CA . GLU B 1 3 ? 5.996 21.172 18.109 1 95.25 3 GLU B CA 1
ATOM 1378 C C . GLU B 1 3 ? 4.941 20.156 17.672 1 95.25 3 GLU B C 1
ATOM 1380 O O . GLU B 1 3 ? 3.857 20.531 17.219 1 95.25 3 GLU B O 1
ATOM 1385 N N . LEU B 1 4 ? 5.363 18.906 17.828 1 97.25 4 LEU B N 1
ATOM 1386 C CA . LEU B 1 4 ? 4.402 17.844 17.578 1 97.25 4 LEU B CA 1
ATOM 1387 C C . LEU B 1 4 ? 3.986 17.172 18.891 1 97.25 4 LEU B C 1
ATOM 1389 O O . LEU B 1 4 ? 4.828 16.906 19.75 1 97.25 4 LEU B O 1
ATOM 1393 N N . ARG B 1 5 ? 2.73 16.953 19.031 1 96.81 5 ARG B N 1
ATOM 1394 C CA . ARG B 1 5 ? 2.217 16.172 20.156 1 96.81 5 ARG B CA 1
ATOM 1395 C C . ARG B 1 5 ? 1.007 15.344 19.734 1 96.81 5 ARG B C 1
ATOM 1397 O O . ARG B 1 5 ? 0.376 15.625 18.719 1 96.81 5 ARG B O 1
ATOM 1404 N N . TYR B 1 6 ? 0.71 14.352 20.516 1 96.62 6 TYR B N 1
ATOM 1405 C CA . TYR B 1 6 ? -0.503 13.586 20.25 1 96.62 6 TYR B CA 1
ATOM 1406 C C . TYR B 1 6 ? -1.743 14.453 20.422 1 96.62 6 TYR B C 1
ATOM 1408 O O . TYR B 1 6 ? -1.817 15.266 21.344 1 96.62 6 TYR B O 1
ATOM 1416 N N . PRO B 1 7 ? -2.643 14.32 19.547 1 96.38 7 PRO B N 1
ATOM 1417 C CA . PRO B 1 7 ? -3.854 15.141 19.625 1 96.38 7 PRO B CA 1
ATOM 1418 C C . PRO B 1 7 ? -4.664 14.875 20.891 1 96.38 7 PRO B C 1
ATOM 1420 O O . PRO B 1 7 ? -4.656 13.758 21.422 1 96.38 7 PRO B O 1
ATOM 1423 N N . LYS B 1 8 ? -5.328 15.898 21.359 1 95.38 8 LYS B N 1
ATOM 1424 C CA . LYS B 1 8 ? -6.309 15.828 22.438 1 95.38 8 LYS B CA 1
ATOM 1425 C C . LYS B 1 8 ? -7.723 16.062 21.906 1 95.38 8 LYS B C 1
ATOM 1427 O O . LYS B 1 8 ? -7.906 16.641 20.844 1 95.38 8 LYS B O 1
ATOM 1432 N N . LEU B 1 9 ? -8.625 15.602 22.688 1 94.5 9 LEU B N 1
ATOM 1433 C CA . LEU B 1 9 ? -10.008 15.734 22.25 1 94.5 9 LEU B CA 1
ATOM 1434 C C . LEU B 1 9 ? -10.352 17.188 21.984 1 94.5 9 LEU B C 1
ATOM 1436 O O . LEU B 1 9 ? -11.133 17.5 21.078 1 94.5 9 LEU B O 1
ATOM 1440 N N . GLU B 1 10 ? -9.773 18.094 22.688 1 94.12 10 GLU B N 1
ATOM 1441 C CA . GLU B 1 10 ? -10.039 19.516 22.562 1 94.12 10 GLU B CA 1
ATOM 1442 C C . GLU B 1 10 ? -9.531 20.062 21.234 1 94.12 10 GLU B C 1
ATOM 1444 O O . GLU B 1 10 ? -9.922 21.141 20.797 1 94.12 10 GLU B O 1
ATOM 1449 N N . ASP B 1 11 ? -8.656 19.375 20.578 1 95.69 11 ASP B N 1
ATOM 1450 C CA . ASP B 1 11 ? -8.102 19.797 19.297 1 95.69 11 ASP B CA 1
ATOM 1451 C C . ASP B 1 11 ? -9.109 19.578 18.172 1 95.69 11 ASP B C 1
ATOM 1453 O O . ASP B 1 11 ? -8.93 20.078 17.062 1 95.69 11 ASP B O 1
ATOM 1457 N N . ALA B 1 12 ? -10.164 18.812 18.453 1 94.75 12 ALA B N 1
ATOM 1458 C CA . ALA B 1 12 ? -11.125 18.422 17.422 1 94.75 12 ALA B CA 1
ATOM 1459 C C . ALA B 1 12 ? -11.711 19.656 16.734 1 94.75 12 ALA B C 1
ATOM 1461 O O . ALA B 1 12 ? -11.883 19.672 15.516 1 94.75 12 ALA B O 1
ATOM 1462 N N . LYS B 1 13 ? -12.023 20.609 17.516 1 93.69 13 LYS B N 1
ATOM 1463 C CA . LYS B 1 13 ? -12.602 21.828 16.969 1 93.69 13 LYS B CA 1
ATOM 1464 C C . LYS B 1 13 ? -11.625 22.516 16.016 1 93.69 13 LYS B C 1
ATOM 1466 O O . LYS B 1 13 ? -12 22.953 14.93 1 93.69 13 LYS B O 1
ATOM 1471 N N . ASP B 1 14 ? -10.406 22.703 16.453 1 93 14 ASP B N 1
ATOM 1472 C CA . ASP B 1 14 ? -9.375 23.312 15.625 1 93 14 ASP B CA 1
ATOM 1473 C C . ASP B 1 14 ? -9.188 22.547 14.32 1 93 14 ASP B C 1
ATOM 1475 O O . ASP B 1 14 ? -9.164 23.141 13.242 1 93 14 ASP B O 1
ATOM 1479 N N . PHE B 1 15 ? -9.094 21.188 14.414 1 92.06 15 PHE B N 1
ATOM 1480 C CA . PHE B 1 15 ? -8.938 20.359 13.227 1 92.06 15 PHE B CA 1
ATOM 1481 C C . PHE B 1 15 ? -10.109 20.562 12.266 1 92.06 15 PHE B C 1
ATOM 1483 O O . PHE B 1 15 ? -9.914 20.75 11.07 1 92.06 15 PHE B O 1
ATOM 1490 N N . TYR B 1 16 ? -11.273 20.531 12.812 1 90.94 16 TYR B N 1
ATOM 1491 C CA . TYR B 1 16 ? -12.477 20.688 12.008 1 90.94 16 TYR B CA 1
ATOM 1492 C C . TYR B 1 16 ? -12.453 22.016 11.258 1 90.94 16 TYR B C 1
ATOM 1494 O O . TYR B 1 16 ? -12.727 22.062 10.055 1 90.94 16 TYR B O 1
ATOM 1502 N N . GLU B 1 17 ? -12.148 23.047 11.906 1 90.06 17 GLU B N 1
ATOM 1503 C CA . GLU B 1 17 ? -12.141 24.375 11.312 1 90.06 17 GLU B CA 1
ATOM 1504 C C . GLU B 1 17 ? -11.07 24.5 10.234 1 90.06 17 GLU B C 1
ATOM 1506 O O . GLU B 1 17 ? -11.297 25.109 9.188 1 90.06 17 GLU B O 1
ATOM 1511 N N . ILE B 1 18 ? -9.93 23.969 10.516 1 89.31 18 ILE B N 1
ATOM 1512 C CA . ILE B 1 18 ? -8.836 24.031 9.547 1 89.31 18 ILE B CA 1
ATOM 1513 C C . ILE B 1 18 ? -9.219 23.25 8.289 1 89.31 18 ILE B C 1
ATOM 1515 O O . ILE B 1 18 ? -9.039 23.734 7.172 1 89.31 18 ILE B O 1
ATOM 1519 N N . LEU B 1 19 ? -9.812 22.031 8.469 1 86.56 19 LEU B N 1
ATOM 1520 C CA . LEU B 1 19 ? -10.102 21.125 7.363 1 86.56 19 LEU B CA 1
ATOM 1521 C C . LEU B 1 19 ? -11.328 21.594 6.586 1 86.56 19 LEU B C 1
ATOM 1523 O O . LEU B 1 19 ? -11.461 21.312 5.395 1 86.56 19 LEU B O 1
ATOM 1527 N N . ASN B 1 20 ? -12.164 22.219 7.18 1 84.12 20 ASN B N 1
ATOM 1528 C CA . ASN B 1 20 ? -13.391 22.641 6.512 1 84.12 20 ASN B CA 1
ATOM 1529 C C . ASN B 1 20 ? -13.289 24.094 6.02 1 84.12 20 ASN B C 1
ATOM 1531 O O . ASN B 1 20 ? -14.258 24.625 5.48 1 84.12 20 ASN B O 1
ATOM 1535 N N . ASN B 1 21 ? -12.156 24.562 6.305 1 77.19 21 ASN B N 1
ATOM 1536 C CA . ASN B 1 21 ? -11.961 25.859 5.691 1 77.19 21 ASN B CA 1
ATOM 1537 C C . ASN B 1 21 ? -11.828 25.766 4.176 1 77.19 21 ASN B C 1
ATOM 1539 O O . ASN B 1 21 ? -10.945 25.062 3.674 1 77.19 21 ASN B O 1
ATOM 1543 N N . ILE B 1 22 ? -12.852 25.984 3.381 1 61.5 22 ILE B N 1
ATOM 1544 C CA . ILE B 1 22 ? -13.172 25.781 1.972 1 61.5 22 ILE B CA 1
ATOM 1545 C C . ILE B 1 22 ? -11.906 25.906 1.129 1 61.5 22 ILE B C 1
ATOM 1547 O O . ILE B 1 22 ? -11.672 25.109 0.221 1 61.5 22 ILE B O 1
ATOM 1551 N N . ASP B 1 23 ? -11.133 26.875 1.297 1 59.28 23 ASP B N 1
ATOM 1552 C CA . ASP B 1 23 ? -10 27.094 0.403 1 59.28 23 ASP B CA 1
ATOM 1553 C C . ASP B 1 23 ? -8.938 26 0.591 1 59.28 23 ASP B C 1
ATOM 1555 O O . ASP B 1 23 ? -8.148 25.734 -0.316 1 59.28 23 ASP B O 1
ATOM 1559 N N . SER B 1 24 ? -8.969 25.297 1.732 1 53.91 24 SER B N 1
ATOM 1560 C CA . SER B 1 24 ? -7.871 24.438 2.162 1 53.91 24 SER B CA 1
ATOM 1561 C C . SER B 1 24 ? -8.07 23 1.689 1 53.91 24 SER B C 1
ATOM 1563 O O . SER B 1 24 ? -7.133 22.203 1.676 1 53.91 24 SER B O 1
ATOM 1565 N N . THR B 1 25 ? -9.266 22.641 1.203 1 55.34 25 THR B N 1
ATOM 1566 C CA . THR B 1 25 ? -9.711 21.266 1.353 1 55.34 25 THR B CA 1
ATOM 1567 C C . THR B 1 25 ? -9.398 20.453 0.097 1 55.34 25 THR B C 1
ATOM 1569 O O . THR B 1 25 ? -9.648 19.25 0.05 1 55.34 25 THR B O 1
ATOM 1572 N N . TYR B 1 26 ? -8.648 21.078 -0.838 1 57.34 26 TYR B N 1
ATOM 1573 C CA . TYR B 1 26 ? -8.789 20.406 -2.125 1 57.34 26 TYR B CA 1
ATOM 1574 C C . TYR B 1 26 ? -7.934 19.156 -2.182 1 57.34 26 TYR B C 1
ATOM 1576 O O . TYR B 1 26 ? -8.234 18.219 -2.932 1 57.34 26 TYR B O 1
ATOM 1584 N N . TYR B 1 27 ? -7.133 19.078 -1.159 1 62.62 27 TYR B N 1
ATOM 1585 C CA . TYR B 1 27 ? -6.273 17.938 -1.451 1 62.62 27 TYR B CA 1
ATOM 1586 C C . TYR B 1 27 ? -6.406 16.859 -0.375 1 62.62 27 TYR B C 1
ATOM 1588 O O . TYR B 1 27 ? -5.699 15.852 -0.403 1 62.62 27 TYR B O 1
ATOM 1596 N N . TYR B 1 28 ? -7.383 17.109 0.463 1 64.31 28 TYR B N 1
ATOM 1597 C CA . TYR B 1 28 ? -7.52 16.109 1.505 1 64.31 28 TYR B CA 1
ATOM 1598 C C . TYR B 1 28 ? -8.711 15.195 1.228 1 64.31 28 TYR B C 1
ATOM 1600 O O . TYR B 1 28 ? -9.797 15.672 0.884 1 64.31 28 TYR B O 1
ATOM 1608 N N . SER B 1 29 ? -8.391 14 1.359 1 59.81 29 SER B N 1
ATOM 1609 C CA . SER B 1 29 ? -9.367 12.992 0.975 1 59.81 29 SER B CA 1
ATOM 1610 C C . SER B 1 29 ? -10.445 12.828 2.043 1 59.81 29 SER B C 1
ATOM 1612 O O . SER B 1 29 ? -11.523 12.281 1.773 1 59.81 29 SER B O 1
ATOM 1614 N N . THR B 1 30 ? -10.156 13.273 3.215 1 65.12 30 THR B N 1
ATOM 1615 C CA . THR B 1 30 ? -11.172 13.07 4.246 1 65.12 30 THR B CA 1
ATOM 1616 C C . THR B 1 30 ? -11.453 14.367 4.988 1 65.12 30 THR B C 1
ATOM 1618 O O . THR B 1 30 ? -10.57 14.922 5.652 1 65.12 30 THR B O 1
ATOM 1621 N N . ILE B 1 31 ? -12.586 14.906 4.664 1 73.5 31 ILE B N 1
ATOM 1622 C CA . ILE B 1 31 ? -13.055 16.094 5.379 1 73.5 31 ILE B CA 1
ATOM 1623 C C . ILE B 1 31 ? -14.156 15.695 6.355 1 73.5 31 ILE B C 1
ATOM 1625 O O . ILE B 1 31 ? -15.148 15.07 5.969 1 73.5 31 ILE B O 1
ATOM 1629 N N . PRO B 1 32 ? -13.844 16.016 7.582 1 77.5 32 PRO B N 1
ATOM 1630 C CA . PRO B 1 32 ? -14.867 15.641 8.562 1 77.5 32 PRO B CA 1
ATOM 1631 C C . PRO B 1 32 ? -16.172 16.422 8.367 1 77.5 32 PRO B C 1
ATOM 1633 O O . PRO B 1 32 ? -16.141 17.594 8.023 1 77.5 32 PRO B O 1
ATOM 1636 N N . ASP B 1 33 ? -17.25 15.672 8.672 1 81.25 33 ASP B N 1
ATOM 1637 C CA . ASP B 1 33 ? -18.578 16.25 8.5 1 81.25 33 ASP B CA 1
ATOM 1638 C C . ASP B 1 33 ? -18.984 17.062 9.734 1 81.25 33 ASP B C 1
ATOM 1640 O O . ASP B 1 33 ? -19.891 17.891 9.664 1 81.25 33 ASP B O 1
ATOM 1644 N N . SER B 1 34 ? -18.297 16.781 10.875 1 88.44 34 SER B N 1
ATOM 1645 C CA . SER B 1 34 ? -18.641 17.438 12.133 1 88.44 34 SER B CA 1
ATOM 1646 C C . SER B 1 34 ? -17.484 17.359 13.125 1 88.44 34 SER B C 1
ATOM 1648 O O . SER B 1 34 ? -16.547 16.578 12.945 1 88.44 34 SER B O 1
ATOM 1650 N N . ILE B 1 35 ? -17.625 18.156 14.109 1 90.88 35 ILE B N 1
ATOM 1651 C CA . ILE B 1 35 ? -16.625 18.141 15.18 1 90.88 35 ILE B CA 1
ATOM 1652 C C . ILE B 1 35 ? -16.672 16.797 15.914 1 90.88 35 ILE B C 1
ATOM 1654 O O . ILE B 1 35 ? -15.641 16.281 16.328 1 90.88 35 ILE B O 1
ATOM 1658 N N . GLU B 1 36 ? -17.828 16.25 16.062 1 90.5 36 GLU B N 1
ATOM 1659 C CA . GLU B 1 36 ? -18 14.961 16.719 1 90.5 36 GLU B CA 1
ATOM 1660 C C . GLU B 1 36 ? -17.25 13.859 15.961 1 90.5 36 GLU B C 1
ATOM 1662 O O . GLU B 1 36 ? -16.641 12.984 16.578 1 90.5 36 GLU B O 1
ATOM 1667 N N . MET B 1 37 ? -17.266 13.969 14.734 1 88.88 37 MET B N 1
ATOM 1668 C CA . MET B 1 37 ? -16.562 12.969 13.93 1 88.88 37 MET B CA 1
ATOM 1669 C C . MET B 1 37 ? -15.055 13.094 14.102 1 88.88 37 MET B C 1
ATOM 1671 O O . MET B 1 37 ? -14.344 12.086 14.141 1 88.88 37 MET B O 1
ATOM 1675 N N . GLU B 1 38 ? -14.672 14.297 14.195 1 89.38 38 GLU B N 1
ATOM 1676 C CA . GLU B 1 38 ? -13.25 14.516 14.43 1 89.38 38 GLU B CA 1
ATOM 1677 C C . GLU B 1 38 ? -12.828 14.016 15.812 1 89.38 38 GLU B C 1
ATOM 1679 O O . GLU B 1 38 ? -11.727 13.484 15.977 1 89.38 38 GLU B O 1
ATOM 1684 N N . SER B 1 39 ? -13.695 14.18 16.766 1 91.94 39 SER B N 1
ATOM 1685 C CA . SER B 1 39 ? -13.43 13.672 18.109 1 91.94 39 SER B CA 1
ATOM 1686 C C . SER B 1 39 ? -13.312 12.148 18.109 1 91.94 39 SER B C 1
ATOM 1688 O O . SER B 1 39 ? -12.438 11.594 18.766 1 91.94 39 SER B O 1
ATOM 1690 N N . ILE B 1 40 ? -14.156 11.578 17.422 1 90.12 40 ILE B N 1
ATOM 1691 C CA . ILE B 1 40 ? -14.117 10.125 17.297 1 90.12 40 ILE B CA 1
ATOM 1692 C C . ILE B 1 40 ? -12.812 9.703 16.625 1 90.12 40 ILE B C 1
ATOM 1694 O O . ILE B 1 40 ? -12.195 8.719 17.031 1 90.12 40 ILE B O 1
ATOM 1698 N N . TRP B 1 41 ? -12.453 10.438 15.625 1 90.31 41 TRP B N 1
ATOM 1699 C CA . TRP B 1 41 ? -11.188 10.18 14.945 1 90.31 41 TRP B CA 1
ATOM 1700 C C . TRP B 1 41 ? -10.023 10.211 15.93 1 90.31 41 TRP B C 1
ATOM 1702 O O . TRP B 1 41 ? -9.219 9.273 15.977 1 90.31 41 TRP B O 1
ATOM 1712 N N . ILE B 1 42 ? -10 11.211 16.75 1 92.12 42 ILE B N 1
ATOM 1713 C CA . ILE B 1 42 ? -8.922 11.398 17.703 1 92.12 42 ILE B CA 1
ATOM 1714 C C . ILE B 1 42 ? -8.922 10.25 18.719 1 92.12 42 ILE B C 1
ATOM 1716 O O . ILE B 1 42 ? -7.867 9.727 19.078 1 92.12 42 ILE B O 1
ATOM 1720 N N . GLU B 1 43 ? -10.023 9.836 19.078 1 90.56 43 GLU B N 1
ATOM 1721 C CA . GLU B 1 43 ? -10.148 8.766 20.062 1 90.56 43 GLU B CA 1
ATOM 1722 C C . GLU B 1 43 ? -9.578 7.453 19.547 1 90.56 43 GLU B C 1
ATOM 1724 O O . GLU B 1 43 ? -9.047 6.648 20.312 1 90.56 43 GLU B O 1
ATOM 1729 N N . LYS B 1 44 ? -9.664 7.293 18.344 1 91.81 44 LYS B N 1
ATOM 1730 C CA . LYS B 1 44 ? -9.242 6.035 17.734 1 91.81 44 LYS B CA 1
ATOM 1731 C C . LYS B 1 44 ? -7.738 6.039 17.469 1 91.81 44 LYS B C 1
ATOM 1733 O O . LYS B 1 44 ? -7.164 5.004 17.109 1 91.81 44 LYS B O 1
ATOM 1738 N N . ARG B 1 45 ? -7.145 7.168 17.578 1 92.31 45 ARG B N 1
ATOM 1739 C CA . ARG B 1 45 ? -5.738 7.289 17.203 1 92.31 45 ARG B CA 1
ATOM 1740 C C . ARG B 1 45 ? -4.852 6.508 18.172 1 92.31 45 ARG B C 1
ATOM 1742 O O . ARG B 1 45 ? -3.832 5.941 17.766 1 92.31 45 ARG B O 1
ATOM 1749 N N . ARG B 1 46 ? -5.258 6.473 19.422 1 91.94 46 ARG B N 1
ATOM 1750 C CA . ARG B 1 46 ? -4.484 5.703 20.391 1 91.94 46 ARG B CA 1
ATOM 1751 C C . ARG B 1 46 ? -4.402 4.238 19.984 1 91.94 46 ARG B C 1
ATOM 1753 O O . ARG B 1 46 ? -3.324 3.641 20.016 1 91.94 46 ARG B O 1
ATOM 1760 N N . TYR B 1 47 ? -5.527 3.725 19.672 1 94.25 47 TYR B N 1
ATOM 1761 C CA . TYR B 1 47 ? -5.57 2.336 19.234 1 94.25 47 TYR B CA 1
ATOM 1762 C C . TYR B 1 47 ? -4.664 2.119 18.031 1 94.25 47 TYR B C 1
ATOM 1764 O O . TYR B 1 47 ? -3.906 1.149 17.969 1 94.25 47 TYR B O 1
ATOM 1772 N N . LYS B 1 48 ? -4.734 2.975 17.078 1 95.69 48 LYS B N 1
ATOM 1773 C CA . LYS B 1 48 ? -3.93 2.854 15.867 1 95.69 48 LYS B CA 1
ATOM 1774 C C . LYS B 1 48 ? -2.439 2.902 16.188 1 95.69 48 LYS B C 1
ATOM 1776 O O . LYS B 1 48 ? -1.652 2.129 15.641 1 95.69 48 LYS B O 1
ATOM 1781 N N . ARG B 1 49 ? -2.109 3.826 17.047 1 95.88 49 ARG B N 1
ATOM 1782 C CA . ARG B 1 49 ? -0.717 3.973 17.453 1 95.88 49 ARG B CA 1
ATOM 1783 C C . ARG B 1 49 ? -0.229 2.729 18.188 1 95.88 49 ARG B C 1
ATOM 1785 O O . ARG B 1 49 ? 0.842 2.201 17.891 1 95.88 49 ARG B O 1
ATOM 1792 N N . GLU B 1 50 ? -1.041 2.184 19.031 1 95.12 50 GLU B N 1
ATOM 1793 C CA . GLU B 1 50 ? -0.674 1.033 19.859 1 95.12 50 GLU B CA 1
ATOM 1794 C C . GLU B 1 50 ? -0.568 -0.234 19.016 1 95.12 50 GLU B C 1
ATOM 1796 O O . GLU B 1 50 ? 0.126 -1.181 19.391 1 95.12 50 GLU B O 1
ATOM 1801 N N . ASN B 1 51 ? -1.216 -0.19 17.906 1 95.56 51 ASN B N 1
ATOM 1802 C CA . ASN B 1 51 ? -1.188 -1.362 17.047 1 95.56 51 ASN B CA 1
ATOM 1803 C C . ASN B 1 51 ? -0.307 -1.133 15.812 1 95.56 51 ASN B C 1
ATOM 1805 O O . ASN B 1 51 ? -0.416 -1.855 14.82 1 95.56 51 ASN B O 1
ATOM 1809 N N . ASN B 1 52 ? 0.466 -0.085 15.82 1 96.38 52 ASN B N 1
ATOM 1810 C CA . ASN B 1 52 ? 1.463 0.236 14.805 1 96.38 52 ASN B CA 1
ATOM 1811 C C . ASN B 1 52 ? 0.82 0.452 13.438 1 96.38 52 ASN B C 1
ATOM 1813 O O . ASN B 1 52 ? 1.347 -0.002 12.422 1 96.38 52 ASN B O 1
ATOM 1817 N N . LEU B 1 53 ? -0.351 1.047 13.461 1 96.19 53 LEU B N 1
ATOM 1818 C CA . LEU B 1 53 ? -1.078 1.312 12.227 1 96.19 53 LEU B CA 1
ATOM 1819 C C . LEU B 1 53 ? -0.823 2.736 11.742 1 96.19 53 LEU B C 1
ATOM 1821 O O . LEU B 1 53 ? -0.575 2.957 10.555 1 96.19 53 LEU B O 1
ATOM 1825 N N . GLU B 1 54 ? -0.906 3.668 12.68 1 97.12 54 GLU B N 1
ATOM 1826 C CA . GLU B 1 54 ? -0.732 5.086 12.375 1 97.12 54 GLU B CA 1
ATOM 1827 C C . GLU B 1 54 ? -0.19 5.848 13.578 1 97.12 54 GLU B C 1
ATOM 1829 O O . GLU B 1 54 ? -0.514 5.523 14.727 1 97.12 54 GLU B O 1
ATOM 1834 N N . TYR B 1 55 ? 0.596 6.84 13.312 1 97.69 55 TYR B N 1
ATOM 1835 C CA . TYR B 1 55 ? 1.086 7.801 14.297 1 97.69 55 TYR B CA 1
ATOM 1836 C C . TYR B 1 55 ? 0.729 9.227 13.891 1 97.69 55 TYR B C 1
ATOM 1838 O O . TYR B 1 55 ? 1.357 9.797 13 1 97.69 55 TYR B O 1
ATOM 1846 N N . ASN B 1 56 ? -0.202 9.766 14.555 1 97.06 56 ASN B N 1
ATOM 1847 C CA . ASN B 1 56 ? -0.744 11.07 14.211 1 97.06 56 ASN B CA 1
ATOM 1848 C C . ASN B 1 56 ? -0.408 12.117 15.266 1 97.06 56 ASN B C 1
ATOM 1850 O O . ASN B 1 56 ? -0.349 11.805 16.453 1 97.06 56 ASN B O 1
ATOM 1854 N N . TYR B 1 57 ? -0.273 13.359 14.836 1 97.69 57 TYR B N 1
ATOM 1855 C CA . TYR B 1 57 ? 0.142 14.445 15.719 1 97.69 57 TYR B CA 1
ATOM 1856 C C . TYR B 1 57 ? -0.596 15.734 15.383 1 97.69 57 TYR B C 1
ATOM 1858 O O . TYR B 1 57 ? -0.979 15.953 14.227 1 97.69 57 TYR B O 1
ATOM 1866 N N . ALA B 1 58 ? -0.753 16.5 16.391 1 97.31 58 ALA B N 1
ATOM 1867 C CA . ALA B 1 58 ? -1.104 17.906 16.203 1 97.31 58 ALA B CA 1
ATOM 1868 C C . ALA B 1 58 ? 0.143 18.766 16 1 97.31 58 ALA B C 1
ATOM 1870 O O . ALA B 1 58 ? 1.156 18.562 16.672 1 97.31 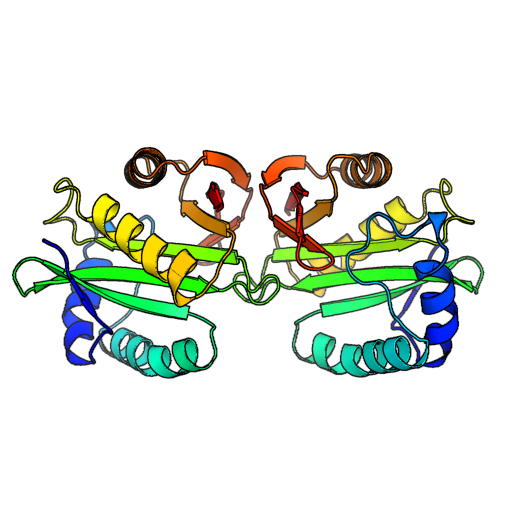58 ALA B O 1
ATOM 1871 N N . ILE B 1 59 ? 0.003 19.656 15.086 1 96.88 59 ILE B N 1
ATOM 1872 C CA . ILE B 1 59 ? 1.079 20.625 14.852 1 96.88 59 ILE B CA 1
ATOM 1873 C C . ILE B 1 59 ? 0.83 21.891 15.656 1 96.88 59 ILE B C 1
ATOM 1875 O O . ILE B 1 59 ? -0.158 22.594 15.43 1 96.88 59 ILE B O 1
ATOM 1879 N N . ILE B 1 60 ? 1.785 22.172 16.516 1 96.56 60 ILE B N 1
ATOM 1880 C CA . ILE B 1 60 ? 1.642 23.344 17.375 1 96.56 60 ILE B CA 1
ATOM 1881 C C . ILE B 1 60 ? 2.658 24.406 16.984 1 96.56 60 ILE B C 1
ATOM 1883 O O . ILE B 1 60 ? 3.857 24.125 16.891 1 96.56 60 ILE B O 1
ATOM 1887 N N . PHE B 1 61 ? 2.154 25.547 16.688 1 94.62 61 PHE B N 1
ATOM 1888 C CA . PHE B 1 61 ? 2.965 26.719 16.406 1 94.62 61 PHE B CA 1
ATOM 1889 C C . PHE B 1 61 ? 2.551 27.891 17.281 1 94.62 61 PHE B C 1
ATOM 1891 O O . PHE B 1 61 ? 1.394 28.328 17.266 1 94.62 61 PHE B O 1
ATOM 1898 N N . LYS B 1 62 ? 3.432 28.375 18.062 1 91.88 62 LYS B N 1
ATOM 1899 C CA . LYS B 1 62 ? 3.182 29.484 19 1 91.88 62 LYS B CA 1
ATOM 1900 C C . LYS B 1 62 ? 1.977 29.188 19.891 1 91.88 62 LYS B C 1
ATOM 1902 O O . LYS B 1 62 ? 1.093 30.031 20.047 1 91.88 62 LYS B O 1
ATOM 1907 N N . GLY B 1 63 ? 1.863 27.891 20.328 1 91.5 63 GLY B N 1
ATOM 1908 C CA . GLY B 1 63 ? 0.872 27.484 21.312 1 91.5 63 GLY B CA 1
ATOM 1909 C C . GLY B 1 63 ? -0.48 27.172 20.688 1 91.5 63 GLY B C 1
ATOM 1910 O O . GLY B 1 63 ? -1.42 26.812 21.406 1 91.5 63 GLY B O 1
ATOM 1911 N N . LYS B 1 64 ? -0.543 27.266 19.375 1 94.06 64 LYS B N 1
ATOM 1912 C CA . LYS B 1 64 ? -1.813 27.016 18.703 1 94.06 64 LYS B CA 1
ATOM 1913 C C . LYS B 1 64 ? -1.712 25.828 17.766 1 94.06 64 LYS B C 1
ATOM 1915 O O . LYS B 1 64 ? -0.674 25.609 17.125 1 94.06 64 LYS B O 1
ATOM 1920 N N . VAL B 1 65 ? -2.875 25.141 17.719 1 96 65 VAL B N 1
ATOM 1921 C CA . VAL B 1 65 ? -2.955 24.078 16.719 1 96 65 VAL B CA 1
ATOM 1922 C C . VAL B 1 65 ? -3.08 24.688 15.328 1 96 65 VAL B C 1
ATOM 1924 O O . VAL B 1 65 ? -4.027 25.422 15.055 1 96 65 VAL B O 1
ATOM 1927 N N . VAL B 1 66 ? -2.131 24.359 14.469 1 94.5 66 VAL B N 1
ATOM 1928 C CA . VAL B 1 66 ? -2.156 24.984 13.148 1 94.5 66 VAL B CA 1
ATOM 1929 C C . VAL B 1 66 ? -2.275 23.906 12.07 1 94.5 66 VAL B C 1
ATOM 1931 O O . VAL B 1 66 ? -2.162 24.188 10.875 1 94.5 66 VAL B O 1
ATOM 1934 N N . GLY B 1 67 ? -2.439 22.641 12.547 1 93.56 67 GLY B N 1
ATOM 1935 C CA . GLY B 1 67 ? -2.586 21.547 11.594 1 93.56 67 GLY B CA 1
ATOM 1936 C C . GLY B 1 67 ? -2.438 20.188 12.219 1 93.56 67 GLY B C 1
ATOM 1937 O O . GLY B 1 67 ? -2.48 20.047 13.438 1 93.56 67 GLY B O 1
ATOM 1938 N N . GLY B 1 68 ? -2.377 19.188 11.375 1 94.19 68 GLY B N 1
ATOM 1939 C CA . GLY B 1 68 ? -2.148 17.781 11.734 1 94.19 68 GLY B CA 1
ATOM 1940 C C . GLY B 1 68 ? -1.214 17.078 10.773 1 94.19 68 GLY B C 1
ATOM 1941 O O . GLY B 1 68 ? -0.99 17.547 9.656 1 94.19 68 GLY B O 1
ATOM 1942 N N . CYS B 1 69 ? -0.604 16.094 11.281 1 95.5 69 CYS B N 1
ATOM 1943 C CA . CYS B 1 69 ? 0.291 15.273 10.469 1 95.5 69 CYS B CA 1
ATOM 1944 C C . CYS B 1 69 ? 0.377 13.852 11.016 1 95.5 69 CYS B C 1
ATOM 1946 O O . CYS B 1 69 ? -0.124 13.562 12.102 1 95.5 69 CYS B O 1
ATOM 1948 N N . GLY B 1 70 ? 1.002 13.008 10.164 1 97.06 70 GLY B N 1
ATOM 1949 C CA . GLY B 1 70 ? 1.173 11.656 10.68 1 97.06 70 GLY B CA 1
ATOM 1950 C C . GLY B 1 70 ? 1.86 10.727 9.703 1 97.06 70 GLY B C 1
ATOM 1951 O O . GLY B 1 70 ? 2.254 11.148 8.609 1 97.06 70 GLY B O 1
ATOM 1952 N N . ILE B 1 71 ? 2.084 9.539 10.203 1 98 71 ILE B N 1
ATOM 1953 C CA . ILE B 1 71 ? 2.701 8.445 9.461 1 98 71 ILE B CA 1
ATOM 1954 C C . ILE B 1 71 ? 1.768 7.238 9.461 1 98 71 ILE B C 1
ATOM 1956 O O . ILE B 1 71 ? 1.366 6.75 10.523 1 98 71 ILE B O 1
ATOM 1960 N N . THR B 1 72 ? 1.323 6.855 8.312 1 97.56 72 THR B N 1
ATOM 1961 C CA . THR B 1 72 ? 0.6 5.602 8.156 1 97.56 72 THR B CA 1
ATOM 1962 C C . THR B 1 72 ? 1.56 4.461 7.82 1 97.56 72 THR B C 1
ATOM 1964 O O . THR B 1 72 ? 2.35 4.566 6.883 1 97.56 72 THR B O 1
ATOM 1967 N N . ILE B 1 73 ? 1.479 3.406 8.609 1 97.62 73 ILE B N 1
ATOM 1968 C CA . ILE B 1 73 ? 2.336 2.25 8.367 1 97.62 73 ILE B CA 1
ATOM 1969 C C . ILE B 1 73 ? 1.622 1.26 7.453 1 97.62 73 ILE B C 1
ATOM 1971 O O . ILE B 1 73 ? 0.492 0.85 7.73 1 97.62 73 ILE B O 1
ATOM 1975 N N . TYR B 1 74 ? 2.271 0.924 6.336 1 96.25 74 TYR B N 1
ATOM 1976 C CA . TYR B 1 74 ? 1.679 -0.07 5.449 1 96.25 74 TYR B CA 1
ATOM 1977 C C . TYR B 1 74 ? 1.643 -1.441 6.113 1 96.25 74 TYR B C 1
ATOM 1979 O O . TYR B 1 74 ? 2.668 -1.937 6.586 1 96.25 74 TYR B O 1
ATOM 1987 N N . GLN B 1 75 ? 0.533 -2.039 6.094 1 93.31 75 GLN B N 1
ATOM 1988 C CA . GLN B 1 75 ? 0.393 -3.303 6.809 1 93.31 75 GLN B CA 1
ATOM 1989 C C . GLN B 1 75 ? 0.992 -4.457 6.012 1 93.31 75 GLN B C 1
ATOM 1991 O O . GLN B 1 75 ? 1.443 -5.449 6.59 1 93.31 75 GLN B O 1
ATOM 1996 N N . GLU B 1 76 ? 1.061 -4.27 4.727 1 91.75 76 GLU B N 1
ATOM 1997 C CA . GLU B 1 76 ? 1.66 -5.297 3.877 1 91.75 76 GLU B CA 1
ATOM 1998 C C . GLU B 1 76 ? 3.18 -5.168 3.85 1 91.75 76 GLU B C 1
ATOM 2000 O O . GLU B 1 76 ? 3.883 -6.125 3.516 1 91.75 76 GLU B O 1
ATOM 2005 N N . TYR B 1 77 ? 3.662 -3.965 4.094 1 93.56 77 TYR B N 1
ATOM 2006 C CA . TYR B 1 77 ? 5.074 -3.609 4.133 1 93.56 77 TYR B CA 1
ATOM 2007 C C . TYR B 1 77 ? 5.379 -2.711 5.328 1 93.56 77 TYR B C 1
ATOM 2009 O O . TYR B 1 77 ? 5.555 -1.501 5.172 1 93.56 77 TYR B O 1
ATOM 2017 N N . ASP B 1 78 ? 5.617 -3.309 6.527 1 94 78 ASP B N 1
ATOM 2018 C CA . ASP B 1 78 ? 5.574 -2.547 7.773 1 94 78 ASP B CA 1
ATOM 2019 C C . ASP B 1 78 ? 6.859 -1.745 7.969 1 94 78 ASP B C 1
ATOM 2021 O O . ASP B 1 78 ? 7.031 -1.081 8.992 1 94 78 ASP B O 1
ATOM 2025 N N . TYR B 1 79 ? 7.746 -1.802 6.953 1 96.94 79 TYR B N 1
ATOM 2026 C CA . TYR B 1 79 ? 8.938 -0.956 6.945 1 96.94 79 TYR B CA 1
ATOM 2027 C C . TYR B 1 79 ? 8.719 0.278 6.078 1 96.94 79 TYR B C 1
ATOM 2029 O O . TYR B 1 79 ? 9.633 1.09 5.906 1 96.94 79 TYR B O 1
ATOM 2037 N N . ILE B 1 80 ? 7.531 0.371 5.492 1 98 80 ILE B N 1
ATOM 2038 C CA . ILE B 1 80 ? 7.164 1.499 4.645 1 98 80 ILE B CA 1
ATOM 2039 C C . ILE B 1 80 ? 6.078 2.328 5.328 1 98 80 ILE B C 1
ATOM 2041 O O . ILE B 1 80 ? 5.098 1.78 5.836 1 98 80 ILE B O 1
ATOM 2045 N N . GLY B 1 81 ? 6.246 3.609 5.363 1 98.25 81 GLY B N 1
ATOM 2046 C CA . GLY B 1 81 ? 5.25 4.531 5.883 1 98.25 81 GLY B CA 1
ATOM 2047 C C . GLY B 1 81 ? 4.863 5.617 4.895 1 98.25 81 GLY B C 1
ATOM 2048 O O . GLY B 1 81 ? 5.66 5.984 4.031 1 98.25 81 GLY B O 1
ATOM 2049 N N . GLU B 1 82 ? 3.75 6.102 5.004 1 98 82 GLU B N 1
ATOM 2050 C CA . GLU B 1 82 ? 3.264 7.25 4.242 1 98 82 GLU B CA 1
ATOM 2051 C C . GLU B 1 82 ? 3.041 8.461 5.148 1 98 82 GLU B C 1
ATOM 2053 O O . GLU B 1 82 ? 2.4 8.344 6.195 1 98 82 GLU B O 1
ATOM 2058 N N . ILE B 1 83 ? 3.559 9.523 4.711 1 96.88 83 ILE B N 1
ATOM 2059 C CA . ILE B 1 83 ? 3.443 10.766 5.469 1 96.88 83 ILE B CA 1
ATOM 2060 C C . ILE B 1 83 ? 2.299 11.602 4.91 1 96.88 83 ILE B C 1
ATOM 2062 O O . ILE B 1 83 ? 2.133 11.703 3.691 1 96.88 83 ILE B O 1
ATOM 2066 N N . GLY B 1 84 ? 1.602 12.164 5.805 1 94.25 84 GLY B N 1
ATOM 2067 C CA . GLY B 1 84 ? 0.557 13.125 5.484 1 94.25 84 GLY B CA 1
ATOM 2068 C C . GLY B 1 84 ? 0.483 14.273 6.469 1 94.25 84 GLY B C 1
ATOM 2069 O O . GLY B 1 84 ? 0.838 14.125 7.641 1 94.25 84 GLY B O 1
ATOM 2070 N N . TYR B 1 85 ? -0.014 15.383 5.934 1 93 85 TYR B N 1
ATOM 2071 C CA . TYR B 1 85 ? -0.156 16.562 6.789 1 93 85 TYR B CA 1
ATOM 2072 C C . TYR B 1 85 ? -1.14 17.562 6.188 1 93 85 TYR B C 1
ATOM 2074 O O . TYR B 1 85 ? -1.415 17.516 4.988 1 93 85 TYR B O 1
ATOM 2082 N N . PHE B 1 86 ? -1.688 18.297 7.047 1 90.19 86 PHE B N 1
ATOM 2083 C CA . PHE B 1 86 ? -2.447 19.484 6.664 1 90.19 86 PHE B CA 1
ATOM 2084 C C . PHE B 1 86 ? -2.1 20.656 7.559 1 90.19 86 PHE B C 1
ATOM 2086 O O . PHE B 1 86 ? -1.852 20.484 8.758 1 90.19 86 PHE B O 1
ATOM 2093 N N . ILE B 1 87 ? -2 21.781 6.945 1 90.88 87 ILE B N 1
ATOM 2094 C CA . ILE B 1 87 ? -1.647 23.016 7.648 1 90.88 87 ILE B CA 1
ATOM 2095 C C . ILE B 1 87 ? -2.717 24.078 7.402 1 90.88 87 ILE B C 1
ATOM 2097 O O . ILE B 1 87 ? -3.191 24.234 6.277 1 90.88 87 ILE B O 1
ATOM 2101 N N . ASP B 1 88 ? -3.035 24.734 8.438 1 89.25 88 ASP B N 1
ATOM 2102 C CA . ASP B 1 88 ? -3.922 25.891 8.305 1 89.25 88 ASP B CA 1
ATOM 2103 C C . ASP B 1 88 ? -3.406 26.859 7.25 1 89.25 88 ASP B C 1
ATOM 2105 O O . ASP B 1 88 ? -2.238 27.25 7.277 1 89.25 88 ASP B O 1
ATOM 2109 N N . ARG B 1 89 ? -4.234 27.312 6.43 1 86.25 89 ARG B N 1
ATOM 2110 C CA . ARG B 1 89 ? -3.875 28.172 5.312 1 86.25 89 ARG B CA 1
ATOM 2111 C C . ARG B 1 89 ? -3.301 29.5 5.812 1 86.25 89 ARG B C 1
ATOM 2113 O O . ARG B 1 89 ? -2.43 30.078 5.168 1 86.25 89 ARG B O 1
ATOM 2120 N N . ASN B 1 90 ? -3.805 29.875 6.906 1 87 90 ASN B N 1
ATOM 2121 C CA . ASN B 1 90 ? -3.328 31.125 7.496 1 87 90 ASN B CA 1
ATOM 2122 C C . ASN B 1 90 ? -1.859 31.031 7.898 1 87 90 ASN B C 1
ATOM 2124 O O . ASN B 1 90 ? -1.219 32.062 8.172 1 87 90 ASN B O 1
ATOM 2128 N N . TYR B 1 91 ? -1.374 29.922 7.887 1 87.19 91 TYR B N 1
ATOM 2129 C CA . TYR B 1 91 ? 0.013 29.688 8.273 1 87.19 91 TYR B CA 1
ATOM 2130 C C . TYR B 1 91 ? 0.807 29.094 7.125 1 87.19 91 TYR B C 1
ATOM 2132 O O . TYR B 1 91 ? 1.844 28.453 7.344 1 87.19 91 TYR B O 1
ATOM 2140 N N . SER B 1 92 ? 0.264 29.188 5.938 1 78.38 92 SER B N 1
ATOM 2141 C CA . SER B 1 92 ? 0.941 28.688 4.746 1 78.38 92 SER B CA 1
ATOM 2142 C C . SER B 1 92 ? 2.111 29.594 4.359 1 78.38 92 SER B C 1
ATOM 2144 O O . SER B 1 92 ? 2.051 30.812 4.539 1 78.38 92 SER B O 1
ATOM 2146 N N . GLY B 1 93 ? 3.178 28.984 3.865 1 78.31 93 GLY B N 1
ATOM 2147 C CA . GLY B 1 93 ? 4.301 29.766 3.365 1 78.31 93 GLY B CA 1
ATOM 2148 C C . GLY B 1 93 ? 5.336 30.078 4.43 1 78.31 93 GLY B C 1
ATOM 2149 O O . GLY B 1 93 ? 6.309 30.781 4.176 1 78.31 93 GLY B O 1
ATOM 2150 N N . PHE B 1 94 ? 5.152 29.562 5.555 1 82.56 94 PHE B N 1
ATOM 2151 C CA . PHE B 1 94 ? 6.074 29.828 6.652 1 82.56 94 PHE B CA 1
ATOM 2152 C C . PHE B 1 94 ? 7.059 28.688 6.828 1 82.56 94 PHE B C 1
ATOM 2154 O O . PHE B 1 94 ? 7.828 28.656 7.789 1 82.56 94 PHE B O 1
ATOM 2161 N N . GLY B 1 95 ? 7.023 27.734 5.98 1 89.75 95 GLY B N 1
ATOM 2162 C CA . GLY B 1 95 ? 7.957 26.609 6.051 1 89.75 95 GLY B CA 1
ATOM 2163 C C . GLY B 1 95 ? 7.555 25.562 7.07 1 89.75 95 GLY B C 1
ATOM 2164 O O . GLY B 1 95 ? 8.344 24.672 7.402 1 89.75 95 GLY B O 1
ATOM 2165 N N . ILE B 1 96 ? 6.344 25.641 7.516 1 92.38 96 ILE B N 1
ATOM 2166 C CA . ILE B 1 96 ? 5.867 24.766 8.578 1 92.38 96 ILE B CA 1
ATOM 2167 C C . ILE B 1 96 ? 5.785 23.328 8.07 1 92.38 96 ILE B C 1
ATOM 2169 O O . ILE B 1 96 ? 6.262 22.406 8.719 1 92.38 96 ILE B O 1
ATOM 2173 N N . ALA B 1 97 ? 5.27 23.203 6.898 1 93 97 ALA B N 1
ATOM 2174 C CA . ALA B 1 97 ? 5.121 21.859 6.328 1 93 97 ALA B CA 1
ATOM 2175 C C . ALA B 1 97 ? 6.477 21.188 6.164 1 93 97 ALA B C 1
ATOM 2177 O O . ALA B 1 97 ? 6.637 20.016 6.496 1 93 97 ALA B O 1
ATOM 2178 N N . THR B 1 98 ? 7.465 21.922 5.684 1 95.5 98 THR B N 1
ATOM 2179 C CA . THR B 1 98 ? 8.812 21.391 5.492 1 95.5 98 THR 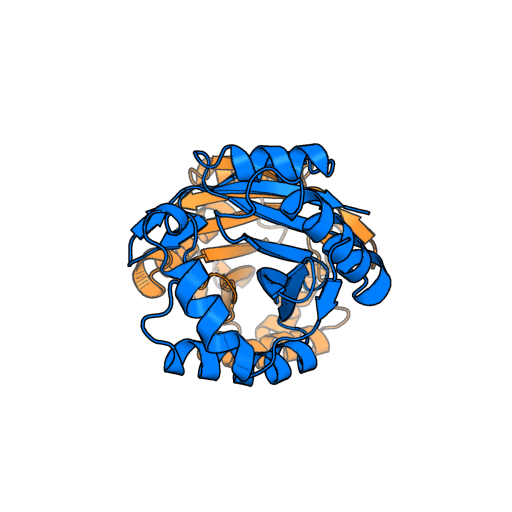B CA 1
ATOM 2180 C C . THR B 1 98 ? 9.406 20.922 6.82 1 95.5 98 THR B C 1
ATOM 2182 O O . THR B 1 98 ? 9.984 19.844 6.898 1 95.5 98 THR B O 1
ATOM 2185 N N . GLU B 1 99 ? 9.227 21.719 7.777 1 96.06 99 GLU B N 1
ATOM 2186 C CA . GLU B 1 99 ? 9.727 21.375 9.102 1 96.06 99 GLU B CA 1
ATOM 2187 C C . GLU B 1 99 ? 9 20.156 9.672 1 96.06 99 GLU B C 1
ATOM 2189 O O . GLU B 1 99 ? 9.625 19.297 10.297 1 96.06 99 GLU B O 1
ATOM 2194 N N . VAL B 1 100 ? 7.727 20.109 9.5 1 96.19 100 VAL B N 1
ATOM 2195 C CA . VAL B 1 100 ? 6.906 19 9.984 1 96.19 100 VAL B CA 1
ATOM 2196 C C . VAL B 1 100 ? 7.383 17.688 9.367 1 96.19 100 VAL B C 1
ATOM 2198 O O . VAL B 1 100 ? 7.57 16.688 10.07 1 96.19 100 VAL B O 1
ATOM 2201 N N . VAL B 1 101 ? 7.609 17.688 8.078 1 97.06 101 VAL B N 1
ATOM 2202 C CA . VAL B 1 101 ? 8.062 16.484 7.379 1 97.06 101 VAL B CA 1
ATOM 2203 C C . VAL B 1 101 ? 9.414 16.047 7.945 1 97.06 101 VAL B C 1
ATOM 2205 O O . VAL B 1 101 ? 9.633 14.852 8.172 1 97.06 101 VAL B O 1
ATOM 2208 N N . LYS B 1 102 ? 10.281 16.969 8.219 1 97 102 LYS B N 1
ATOM 2209 C CA . LYS B 1 102 ? 11.578 16.641 8.805 1 97 102 LYS B CA 1
ATOM 2210 C C . LYS B 1 102 ? 11.422 15.961 10.156 1 97 102 LYS B C 1
ATOM 2212 O O . LYS B 1 102 ? 12.117 14.992 10.453 1 97 102 LYS B O 1
ATOM 2217 N N . GLU B 1 103 ? 10.547 16.469 10.914 1 96.94 103 GLU B N 1
ATOM 2218 C CA . GLU B 1 103 ? 10.297 15.875 12.219 1 96.94 103 GLU B CA 1
ATOM 2219 C C . GLU B 1 103 ? 9.711 14.469 12.086 1 96.94 103 GLU B C 1
ATOM 2221 O O . GLU B 1 103 ? 10.094 13.562 12.828 1 96.94 103 GLU B O 1
ATOM 2226 N N . LEU B 1 104 ? 8.773 14.336 11.18 1 97.94 104 LEU B N 1
ATOM 2227 C CA . LEU B 1 104 ? 8.18 13.023 10.945 1 97.94 104 LEU B CA 1
ATOM 2228 C C . LEU B 1 104 ? 9.227 12.031 10.461 1 97.94 104 LEU B C 1
ATOM 2230 O O . LEU B 1 104 ? 9.195 10.852 10.828 1 97.94 104 LEU B O 1
ATOM 2234 N N . GLU B 1 105 ? 10.172 12.484 9.688 1 97.5 105 GLU B N 1
ATOM 2235 C CA . GLU B 1 105 ? 11.258 11.633 9.211 1 97.5 105 GLU B CA 1
ATOM 2236 C C . GLU B 1 105 ? 12.07 11.078 10.375 1 97.5 105 GLU B C 1
ATOM 2238 O O . GLU B 1 105 ? 12.406 9.891 10.391 1 97.5 105 GLU B O 1
ATOM 2243 N N . LYS B 1 106 ? 12.375 11.977 11.211 1 97.25 106 LYS B N 1
ATOM 2244 C CA . LYS B 1 106 ? 13.141 11.555 12.383 1 97.25 106 LYS B CA 1
ATOM 2245 C C . LYS B 1 106 ? 12.414 10.461 13.156 1 97.25 106 LYS B C 1
ATOM 2247 O O . LYS B 1 106 ? 13.016 9.453 13.523 1 97.25 106 LYS B O 1
ATOM 2252 N N . ILE B 1 107 ? 11.164 10.672 13.367 1 97.69 107 ILE B N 1
ATOM 2253 C CA . ILE B 1 107 ? 10.352 9.688 14.078 1 97.69 107 ILE B CA 1
ATOM 2254 C C . ILE B 1 107 ? 10.32 8.383 13.289 1 97.69 107 ILE B C 1
ATOM 2256 O O . ILE B 1 107 ? 10.562 7.305 13.852 1 97.69 107 ILE B O 1
ATOM 2260 N N . ALA B 1 108 ? 10.047 8.477 12.047 1 98.31 108 ALA B N 1
ATOM 2261 C CA . ALA B 1 108 ? 9.875 7.312 11.188 1 98.31 108 ALA B CA 1
ATOM 2262 C C . ALA B 1 108 ? 11.148 6.477 11.117 1 98.31 108 ALA B C 1
ATOM 2264 O O . ALA B 1 108 ? 11.117 5.262 11.32 1 98.31 108 ALA B O 1
ATOM 2265 N N . PHE B 1 109 ? 12.312 7.09 10.875 1 97.88 109 PHE B N 1
ATOM 2266 C CA . PHE B 1 109 ? 13.562 6.383 10.625 1 97.88 109 PHE B CA 1
ATOM 2267 C C . PHE B 1 109 ? 14.242 6 11.938 1 97.88 109 PHE B C 1
ATOM 2269 O O . PHE B 1 109 ? 14.781 4.902 12.062 1 97.88 109 PHE B O 1
ATOM 2276 N N . ASN B 1 110 ? 14.125 6.855 12.898 1 97.06 110 ASN B N 1
ATOM 2277 C CA . ASN B 1 110 ? 14.891 6.625 14.125 1 97.06 110 ASN B CA 1
ATOM 2278 C C . ASN B 1 110 ? 14.062 5.891 15.172 1 97.06 110 ASN B C 1
ATOM 2280 O O . ASN B 1 110 ? 14.578 5.027 15.883 1 97.06 110 ASN B O 1
ATOM 2284 N N . THR B 1 111 ? 12.844 6.211 15.305 1 96.25 111 THR B N 1
ATOM 2285 C CA . THR B 1 111 ? 12.016 5.652 16.375 1 96.25 111 THR B CA 1
ATOM 2286 C C . THR B 1 111 ? 11.242 4.434 15.875 1 96.25 111 THR B C 1
ATOM 2288 O O . THR B 1 111 ? 11.25 3.385 16.516 1 96.25 111 THR B O 1
ATOM 2291 N N . LEU B 1 112 ? 10.648 4.574 14.734 1 97.06 112 LEU B N 1
ATOM 2292 C CA . LEU B 1 112 ? 9.805 3.504 14.219 1 97.06 112 LEU B CA 1
ATOM 2293 C C . LEU B 1 112 ? 10.617 2.541 13.359 1 97.06 112 LEU B C 1
ATOM 2295 O O . LEU B 1 112 ? 10.102 1.51 12.914 1 97.06 112 LEU B O 1
ATOM 2299 N N . ASN B 1 113 ? 11.828 2.881 12.938 1 96.81 113 ASN B N 1
ATOM 2300 C CA . ASN B 1 113 ? 12.766 2.045 12.188 1 96.81 113 ASN B CA 1
ATOM 2301 C C . ASN B 1 113 ? 12.219 1.697 10.805 1 96.81 113 ASN B C 1
ATOM 2303 O O . ASN B 1 113 ? 12.359 0.562 10.344 1 96.81 113 ASN B O 1
ATOM 2307 N N . LEU B 1 114 ? 11.516 2.615 10.289 1 98.12 114 LEU B N 1
ATOM 2308 C CA . LEU B 1 114 ? 11.094 2.463 8.898 1 98.12 114 LEU B CA 1
ATOM 2309 C C . LEU B 1 114 ? 12.281 2.639 7.953 1 98.12 114 LEU B C 1
ATOM 2311 O O . LEU B 1 114 ? 13.273 3.281 8.305 1 98.12 114 LEU B O 1
ATOM 2315 N N . VAL B 1 115 ? 12.164 2.098 6.762 1 98.31 115 VAL B N 1
ATOM 2316 C CA . VAL B 1 115 ? 13.242 2.137 5.777 1 98.31 115 VAL B CA 1
ATOM 2317 C C . VAL B 1 115 ? 12.852 3.055 4.621 1 98.31 115 VAL B C 1
ATOM 2319 O O . VAL B 1 115 ? 13.711 3.67 3.988 1 98.31 115 VAL B O 1
ATOM 2322 N N . ARG B 1 116 ? 11.602 3.154 4.402 1 98.5 116 ARG B N 1
ATOM 2323 C CA . ARG B 1 116 ? 11.07 3.896 3.264 1 98.5 116 ARG B CA 1
ATOM 2324 C C . ARG B 1 116 ? 9.867 4.746 3.676 1 98.5 116 ARG B C 1
ATOM 2326 O O . ARG B 1 116 ? 8.984 4.273 4.387 1 98.5 116 ARG B O 1
ATOM 2333 N N . LEU B 1 117 ? 9.898 6.004 3.281 1 98.69 117 LEU B N 1
ATOM 2334 C CA . LEU B 1 117 ? 8.789 6.926 3.488 1 98.69 117 LEU B CA 1
ATOM 2335 C C . LEU B 1 117 ? 8.234 7.418 2.154 1 98.69 117 LEU B C 1
ATOM 2337 O O . LEU B 1 117 ? 9 7.727 1.236 1 98.69 117 LEU B O 1
ATOM 2341 N N . GLU B 1 118 ? 6.945 7.461 2.139 1 98.56 118 GLU B N 1
ATOM 2342 C CA . GLU B 1 118 ? 6.277 7.918 0.925 1 98.56 118 GLU B CA 1
ATOM 2343 C C . GLU B 1 118 ? 5.43 9.156 1.196 1 98.56 118 GLU B C 1
ATOM 2345 O O . GLU B 1 118 ? 4.836 9.289 2.268 1 98.56 118 GLU B O 1
ATOM 2350 N N . ILE B 1 119 ? 5.434 10.055 0.293 1 97.5 119 ILE B N 1
ATOM 2351 C CA . ILE B 1 119 ? 4.492 11.164 0.212 1 97.5 119 ILE B CA 1
ATOM 2352 C C . ILE B 1 119 ? 3.707 11.086 -1.096 1 97.5 119 ILE B C 1
ATOM 2354 O O . ILE B 1 119 ? 4.297 11.086 -2.18 1 97.5 119 ILE B O 1
ATOM 2358 N N . ARG B 1 120 ? 2.453 10.977 -0.935 1 96 120 ARG B N 1
ATOM 2359 C CA . ARG B 1 120 ? 1.562 10.945 -2.09 1 96 120 ARG B CA 1
ATOM 2360 C C . ARG B 1 120 ? 0.742 12.227 -2.184 1 96 120 ARG B C 1
ATOM 2362 O O . ARG B 1 120 ? 0.305 12.766 -1.166 1 96 120 ARG B O 1
ATOM 2369 N N . MET B 1 121 ? 0.553 12.68 -3.385 1 93.75 121 MET B N 1
ATOM 2370 C CA . MET B 1 121 ? -0.138 13.961 -3.533 1 93.75 121 MET B CA 1
ATOM 2371 C C . MET B 1 121 ? -0.818 14.055 -4.895 1 93.75 121 MET B C 1
ATOM 2373 O O . MET B 1 121 ? -0.47 13.32 -5.82 1 93.75 121 MET B O 1
ATOM 2377 N N . ASP B 1 122 ? -1.76 14.992 -4.961 1 93.31 122 ASP B N 1
ATOM 2378 C CA . ASP B 1 122 ? -2.32 15.359 -6.258 1 93.31 122 ASP B CA 1
ATOM 2379 C C . ASP B 1 122 ? -1.259 15.984 -7.16 1 93.31 122 ASP B C 1
ATOM 2381 O O . ASP B 1 122 ? -0.502 16.859 -6.723 1 93.31 122 ASP B O 1
ATOM 2385 N N . PRO B 1 123 ? -1.218 15.547 -8.398 1 94.12 123 PRO B N 1
ATOM 2386 C CA . PRO B 1 123 ? -0.195 16.094 -9.289 1 94.12 123 PRO B CA 1
ATOM 2387 C C . PRO B 1 123 ? -0.304 17.609 -9.453 1 94.12 123 PRO B C 1
ATOM 2389 O O . PRO B 1 123 ? 0.672 18.266 -9.828 1 94.12 123 PRO B O 1
ATOM 2392 N N . LYS B 1 124 ? -1.468 18.156 -9.141 1 91.62 124 LYS B N 1
ATOM 2393 C CA . LYS B 1 124 ? -1.684 19.594 -9.281 1 91.62 124 LYS B CA 1
ATOM 2394 C C . LYS B 1 124 ? -1.262 20.344 -8.016 1 91.62 124 LYS B C 1
ATOM 2396 O O . LYS B 1 124 ? -1.172 21.578 -8.016 1 91.62 124 LYS B O 1
ATOM 2401 N N . ASN B 1 125 ? -1.014 19.562 -6.945 1 89 125 ASN B N 1
ATOM 2402 C CA . ASN B 1 125 ? -0.638 20.172 -5.68 1 89 125 ASN B CA 1
ATOM 2403 C C . ASN B 1 125 ? 0.847 20.531 -5.645 1 89 125 ASN B C 1
ATOM 2405 O O . ASN B 1 125 ? 1.633 19.859 -4.969 1 89 125 ASN B O 1
ATOM 2409 N N . LYS B 1 126 ? 1.194 21.625 -6.219 1 90.44 126 LYS B N 1
ATOM 2410 C CA . LYS B 1 126 ? 2.59 22.031 -6.367 1 90.44 126 LYS B CA 1
ATOM 2411 C C . LYS B 1 126 ? 3.209 22.375 -5.016 1 90.44 126 LYS B C 1
ATOM 2413 O O . LYS B 1 126 ? 4.414 22.188 -4.816 1 90.44 126 LYS B O 1
ATOM 2418 N N . ALA B 1 127 ? 2.4 22.812 -4.109 1 87.44 127 ALA B N 1
ATOM 2419 C CA . ALA B 1 127 ? 2.895 23.125 -2.77 1 87.44 127 ALA B CA 1
ATOM 2420 C C . ALA B 1 127 ? 3.426 21.859 -2.078 1 87.44 127 ALA B C 1
ATOM 2422 O O . ALA B 1 127 ? 4.516 21.891 -1.498 1 87.44 127 ALA B O 1
ATOM 2423 N N . SER B 1 128 ? 2.699 20.828 -2.164 1 90.25 128 SER B N 1
ATOM 2424 C CA . SER B 1 128 ? 3.131 19.562 -1.584 1 90.25 128 SER B CA 1
ATOM 2425 C C . SER B 1 128 ? 4.387 19.047 -2.275 1 90.25 128 SER B C 1
ATOM 2427 O O . SER B 1 128 ? 5.285 18.516 -1.62 1 90.25 128 SER B O 1
ATOM 2429 N N . GLU B 1 129 ? 4.383 19.188 -3.545 1 94.12 129 GLU B N 1
ATOM 2430 C CA . GLU B 1 129 ? 5.562 18.75 -4.289 1 94.12 129 GLU B CA 1
ATOM 2431 C C . GLU B 1 129 ? 6.812 19.484 -3.818 1 94.12 129 GLU B C 1
ATOM 2433 O O . GLU B 1 129 ? 7.871 18.875 -3.648 1 94.12 129 GLU B O 1
ATOM 2438 N N . LYS B 1 130 ? 6.695 20.781 -3.666 1 94.31 130 LYS B N 1
ATOM 2439 C CA . LYS B 1 130 ? 7.812 21.594 -3.195 1 94.31 130 LYS B CA 1
ATOM 2440 C C . LYS B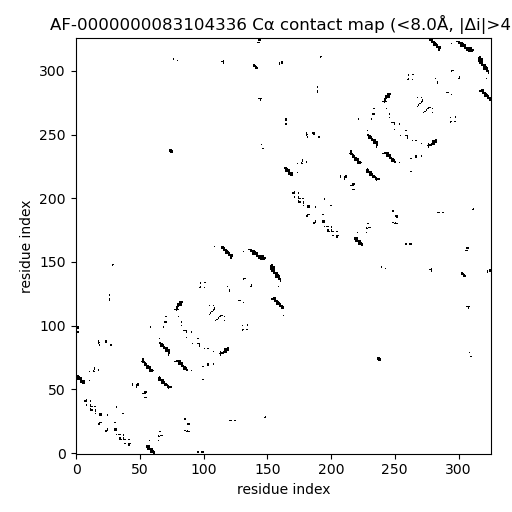 1 130 ? 8.305 21.109 -1.832 1 94.31 130 LYS B C 1
ATOM 2442 O O . LYS B 1 130 ? 9.508 21.047 -1.586 1 94.31 130 LYS B O 1
ATOM 2447 N N . VAL B 1 131 ? 7.391 20.781 -0.954 1 94.75 131 VAL B N 1
ATOM 2448 C CA . VAL B 1 131 ? 7.742 20.297 0.375 1 94.75 131 VAL B CA 1
ATOM 2449 C C . VAL B 1 131 ? 8.539 19 0.251 1 94.75 131 VAL B C 1
ATOM 2451 O O . VAL B 1 131 ? 9.57 18.828 0.911 1 94.75 131 VAL B O 1
ATOM 2454 N N . ALA B 1 132 ? 8.062 18.094 -0.576 1 96.69 132 ALA B N 1
ATOM 2455 C CA . ALA B 1 132 ? 8.758 16.828 -0.793 1 96.69 132 ALA B CA 1
ATOM 2456 C C . ALA B 1 132 ? 10.172 17.047 -1.323 1 96.69 132 ALA B C 1
ATOM 2458 O O . ALA B 1 132 ? 11.133 16.484 -0.812 1 96.69 132 ALA B O 1
ATOM 2459 N N . MET B 1 133 ? 10.242 17.906 -2.266 1 97 133 MET B N 1
ATOM 2460 C CA . MET B 1 133 ? 11.531 18.203 -2.891 1 97 133 MET B CA 1
ATOM 2461 C C . MET B 1 133 ? 12.477 18.859 -1.895 1 97 133 MET B C 1
ATOM 2463 O O . MET B 1 133 ? 13.656 18.516 -1.827 1 97 133 MET B O 1
ATOM 2467 N N . LYS B 1 134 ? 11.977 19.797 -1.152 1 96.5 134 LYS B N 1
ATOM 2468 C CA . LYS B 1 134 ? 12.781 20.484 -0.153 1 96.5 134 LYS B CA 1
ATOM 2469 C C . LYS B 1 134 ? 13.312 19.516 0.897 1 96.5 134 LYS B C 1
ATOM 2471 O O . LYS B 1 134 ? 14.352 19.766 1.514 1 96.5 134 LYS B O 1
ATOM 2476 N N . ASN B 1 135 ? 12.602 18.484 1.077 1 97.44 135 ASN B N 1
ATOM 2477 C CA . ASN B 1 135 ? 13.023 17.469 2.043 1 97.44 135 ASN B CA 1
ATOM 2478 C C . ASN B 1 135 ? 13.75 16.312 1.363 1 97.44 135 ASN B C 1
ATOM 2480 O O . ASN B 1 135 ? 13.93 15.25 1.961 1 97.44 135 ASN B O 1
ATOM 2484 N N . ASN B 1 136 ? 14.086 16.406 0.067 1 97.81 136 ASN B N 1
ATOM 2485 C CA . ASN B 1 136 ? 14.938 15.5 -0.693 1 97.81 136 ASN B CA 1
ATOM 2486 C C . ASN B 1 136 ? 14.227 14.188 -0.992 1 97.81 136 ASN B C 1
ATOM 2488 O O . ASN B 1 136 ? 14.852 13.125 -1.001 1 97.81 136 ASN B O 1
ATOM 2492 N N . TYR B 1 137 ? 12.969 14.281 -1.037 1 98.5 137 TYR B N 1
ATOM 2493 C CA . TYR B 1 137 ? 12.258 13.133 -1.594 1 98.5 137 TYR B CA 1
ATOM 2494 C C . TYR B 1 137 ? 12.43 13.07 -3.107 1 98.5 137 TYR B C 1
ATOM 2496 O O . TYR B 1 137 ? 12.492 14.109 -3.775 1 98.5 137 TYR B O 1
ATOM 2504 N N . ILE B 1 138 ? 12.398 11.867 -3.639 1 98.31 138 ILE B N 1
ATOM 2505 C CA . ILE B 1 138 ? 12.586 11.664 -5.07 1 98.31 138 ILE B CA 1
ATOM 2506 C C . ILE B 1 138 ? 11.266 11.234 -5.711 1 98.31 138 ILE B C 1
ATOM 2508 O O . ILE B 1 138 ? 10.555 10.391 -5.168 1 98.31 138 ILE B O 1
ATOM 2512 N N . LYS B 1 139 ? 10.953 11.914 -6.789 1 98.06 139 LYS B N 1
ATOM 2513 C CA . LYS B 1 139 ? 9.781 11.508 -7.559 1 98.06 139 LYS B CA 1
ATOM 2514 C C . LYS B 1 139 ? 9.984 10.125 -8.172 1 98.06 139 LYS B C 1
ATOM 2516 O O . LYS B 1 139 ? 10.93 9.906 -8.93 1 98.06 139 LYS B O 1
ATOM 2521 N N . GLU B 1 140 ? 9.109 9.227 -7.824 1 98.44 140 GLU B N 1
ATOM 2522 C CA . GLU B 1 140 ? 9.312 7.863 -8.312 1 98.44 140 GLU B CA 1
ATOM 2523 C C . GLU B 1 140 ? 8.297 7.5 -9.383 1 98.44 140 GLU B C 1
ATOM 2525 O O . GLU B 1 140 ? 8.492 6.551 -10.141 1 98.44 140 GLU B O 1
ATOM 2530 N N . GLY B 1 141 ? 7.16 8.289 -9.359 1 97.69 141 GLY B N 1
ATOM 2531 C CA . GLY B 1 141 ? 6.227 7.98 -10.438 1 97.69 141 GLY B CA 1
ATOM 2532 C C . GLY B 1 141 ? 4.871 8.641 -1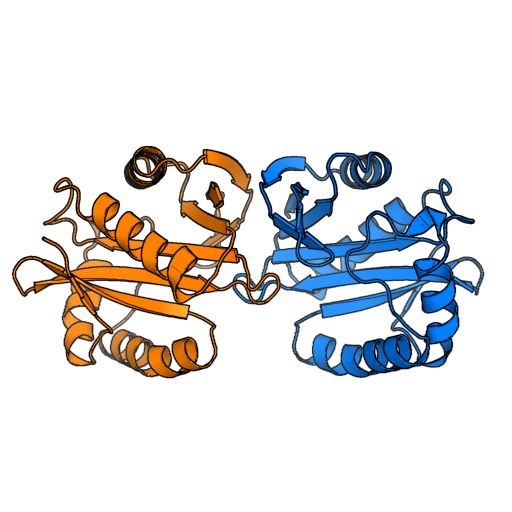0.258 1 97.69 141 GLY B C 1
ATOM 2533 O O . GLY B 1 141 ? 4.629 9.305 -9.25 1 97.69 141 GLY B O 1
ATOM 2534 N N . LEU B 1 142 ? 4.105 8.508 -11.273 1 98.06 142 LEU B N 1
ATOM 2535 C CA . LEU B 1 142 ? 2.695 8.883 -11.289 1 98.06 142 LEU B CA 1
ATOM 2536 C C . LEU B 1 142 ? 1.803 7.648 -11.234 1 98.06 142 LEU B C 1
ATOM 2538 O O . LEU B 1 142 ? 1.831 6.812 -12.141 1 98.06 142 LEU B O 1
ATOM 2542 N N . LEU B 1 143 ? 1.024 7.562 -10.188 1 98 143 LEU B N 1
ATOM 2543 C CA . LEU B 1 143 ? 0.174 6.406 -9.945 1 98 143 LEU B CA 1
ATOM 2544 C C . LEU B 1 143 ? -1.254 6.672 -10.406 1 98 143 LEU B C 1
ATOM 2546 O O . LEU B 1 143 ? -1.916 7.582 -9.898 1 98 143 LEU B O 1
ATOM 2550 N N . SER B 1 144 ? -1.688 5.871 -11.289 1 97.94 144 SER B N 1
ATOM 2551 C CA . SER B 1 144 ? -3.033 6.055 -11.828 1 97.94 144 SER B CA 1
ATOM 2552 C C . SER B 1 144 ? -4.09 5.551 -10.844 1 97.94 144 SER B C 1
ATOM 2554 O O . SER B 1 144 ? -3.945 4.473 -10.266 1 97.94 144 SER B O 1
ATOM 2556 N N . LYS B 1 145 ? -5.133 6.395 -10.625 1 97.25 145 LYS B N 1
ATOM 2557 C CA . LYS B 1 145 ? -6.277 6.059 -9.781 1 97.25 145 LYS B CA 1
ATOM 2558 C C . LYS B 1 145 ? -5.82 5.516 -8.43 1 97.25 145 LYS B C 1
ATOM 2560 O O . LYS B 1 145 ? -6.332 4.492 -7.961 1 97.25 145 LYS B O 1
ATOM 2565 N N . ALA B 1 146 ? -4.902 6.184 -7.781 1 96.38 146 ALA B N 1
ATOM 2566 C CA . ALA B 1 146 ? -4.246 5.664 -6.582 1 96.38 146 ALA B CA 1
ATOM 2567 C C . ALA B 1 146 ? -4.898 6.211 -5.316 1 96.38 146 ALA B C 1
ATOM 2569 O O . ALA B 1 146 ? -4.555 5.797 -4.207 1 96.38 146 ALA B O 1
ATOM 2570 N N . VAL B 1 147 ? -5.859 7.082 -5.508 1 93.75 147 VAL B N 1
ATOM 2571 C CA . VAL B 1 147 ? -6.539 7.625 -4.34 1 93.75 147 VAL B CA 1
ATOM 2572 C C . VAL B 1 147 ? -8.023 7.797 -4.641 1 93.75 147 VAL B C 1
ATOM 2574 O O . VAL B 1 147 ? -8.406 8.109 -5.773 1 93.75 147 VAL B O 1
ATOM 2577 N N . GLU B 1 148 ? -8.789 7.551 -3.564 1 91.25 148 GLU B N 1
ATOM 2578 C CA . GLU B 1 148 ? -10.234 7.672 -3.689 1 91.25 148 GLU B CA 1
ATOM 2579 C C . GLU B 1 148 ? -10.758 8.891 -2.939 1 91.25 148 GLU B C 1
ATOM 2581 O O . GLU B 1 148 ? -10.398 9.117 -1.781 1 91.25 148 GLU B O 1
ATOM 2586 N N . PHE B 1 149 ? -11.562 9.68 -3.609 1 85.5 149 PHE B N 1
ATOM 2587 C CA . PHE B 1 149 ? -12.273 10.805 -3.002 1 85.5 149 PHE B CA 1
ATOM 2588 C C . PHE B 1 149 ? -13.711 10.867 -3.492 1 85.5 149 PHE B C 1
ATOM 2590 O O . PHE B 1 149 ? -13.961 11.039 -4.688 1 85.5 149 PHE B O 1
ATOM 2597 N N . ASN B 1 150 ? -14.641 10.75 -2.559 1 82.19 150 ASN B N 1
ATOM 2598 C CA . ASN B 1 150 ? -16.062 10.812 -2.869 1 82.19 150 ASN B CA 1
ATOM 2599 C C . ASN B 1 150 ? -16.438 9.852 -3.992 1 82.19 150 ASN B C 1
ATOM 2601 O O . ASN B 1 150 ? -17.062 10.258 -4.977 1 82.19 150 ASN B O 1
ATOM 2605 N N . LYS B 1 151 ? -15.984 8.695 -4.082 1 85.88 151 LYS B N 1
ATOM 2606 C CA . LYS B 1 151 ? -16.328 7.59 -4.973 1 85.88 151 LYS B CA 1
ATOM 2607 C C . LYS B 1 151 ? -15.703 7.781 -6.352 1 85.88 151 LYS B C 1
ATOM 2609 O O . LYS B 1 151 ? -16.094 7.109 -7.309 1 85.88 151 LYS B O 1
ATOM 2614 N N . ASN B 1 152 ? -14.805 8.766 -6.328 1 92.06 152 ASN B N 1
ATOM 2615 C CA . ASN B 1 152 ? -13.992 8.945 -7.531 1 92.06 152 ASN B CA 1
ATOM 2616 C C . ASN B 1 152 ? -12.523 8.633 -7.273 1 92.06 152 ASN B C 1
ATOM 2618 O O . ASN B 1 152 ? -12.055 8.719 -6.133 1 92.06 152 ASN B O 1
ATOM 2622 N N . TYR B 1 153 ? -11.906 8.305 -8.32 1 94.38 153 TYR B N 1
ATOM 2623 C CA . TYR B 1 153 ? -10.5 7.93 -8.195 1 94.38 153 TYR B CA 1
ATOM 2624 C C . TYR B 1 153 ? -9.609 8.891 -8.969 1 94.38 153 TYR B C 1
ATOM 2626 O O . TYR B 1 153 ? -9.961 9.328 -10.07 1 94.38 153 TYR B O 1
ATOM 2634 N N . TYR B 1 154 ? -8.445 9.18 -8.375 1 94.25 154 TYR B N 1
ATOM 2635 C CA . TYR B 1 154 ? -7.543 10.172 -8.953 1 94.25 154 TYR B CA 1
ATOM 2636 C C . TYR B 1 154 ? -6.105 9.672 -8.945 1 94.25 154 TYR B C 1
ATOM 2638 O O . TYR B 1 154 ? -5.758 8.781 -8.164 1 94.25 154 TYR B O 1
ATOM 2646 N N . ASP B 1 155 ? -5.348 10.328 -9.852 1 96.62 155 ASP B N 1
ATOM 2647 C CA . ASP B 1 155 ? -3.926 10.008 -9.914 1 96.62 155 ASP B CA 1
ATOM 2648 C C . ASP B 1 155 ? -3.164 10.688 -8.773 1 96.62 155 ASP B C 1
ATOM 2650 O O . ASP B 1 155 ? -3.561 11.758 -8.305 1 96.62 155 ASP B O 1
ATOM 2654 N N . ASN B 1 156 ? -2.098 9.984 -8.367 1 96.31 156 ASN B N 1
ATOM 2655 C CA . ASN B 1 156 ? -1.19 10.57 -7.387 1 96.31 156 ASN B CA 1
ATOM 2656 C C . ASN B 1 156 ? 0.258 10.523 -7.859 1 96.31 156 ASN B C 1
ATOM 2658 O O . ASN B 1 156 ? 0.674 9.555 -8.5 1 96.31 156 ASN B O 1
ATOM 2662 N N . LEU B 1 157 ? 0.98 11.609 -7.492 1 97.06 157 LEU B N 1
ATOM 2663 C CA . LEU B 1 157 ? 2.438 11.555 -7.559 1 97.06 157 LEU B CA 1
ATOM 2664 C C . LEU B 1 157 ? 3.008 10.844 -6.332 1 97.06 157 LEU B C 1
ATOM 2666 O O . LEU B 1 157 ? 2.555 11.078 -5.207 1 97.06 157 LEU B O 1
ATOM 2670 N N . LEU B 1 158 ? 3.934 10.023 -6.645 1 98.25 158 LEU B N 1
ATOM 2671 C CA . LEU B 1 158 ? 4.613 9.336 -5.555 1 98.25 158 LEU B CA 1
ATOM 2672 C C . LEU B 1 158 ? 6.043 9.844 -5.395 1 98.25 158 LEU B C 1
ATOM 2674 O O . LEU B 1 158 ? 6.848 9.75 -6.32 1 98.25 158 LEU B O 1
ATOM 2678 N N . TYR B 1 159 ? 6.336 10.453 -4.27 1 98.44 159 TYR B N 1
ATOM 2679 C CA . TYR B 1 159 ? 7.688 10.773 -3.822 1 98.44 159 TYR B CA 1
ATOM 2680 C C . TYR B 1 159 ? 8.109 9.859 -2.676 1 98.44 159 TYR B C 1
ATOM 2682 O O . TYR B 1 159 ? 7.293 9.516 -1.815 1 98.44 159 TYR B O 1
ATOM 2690 N N . ALA B 1 160 ? 9.367 9.508 -2.701 1 98.75 160 ALA B N 1
ATOM 2691 C CA . ALA B 1 160 ? 9.82 8.617 -1.637 1 98.75 160 ALA B CA 1
ATOM 2692 C C . ALA B 1 160 ? 11.227 8.984 -1.173 1 98.75 160 ALA B C 1
ATOM 2694 O O . ALA B 1 160 ? 11.984 9.609 -1.913 1 98.75 160 ALA B O 1
ATOM 2695 N N . LYS B 1 161 ? 11.547 8.734 0.008 1 98.56 161 LYS B N 1
ATOM 2696 C CA . LYS B 1 161 ? 12.859 8.852 0.648 1 98.56 161 LYS B CA 1
ATOM 2697 C C . LYS B 1 161 ? 13.195 7.598 1.444 1 98.56 161 LYS B C 1
ATOM 2699 O O . LYS B 1 161 ? 12.336 7.043 2.135 1 98.56 161 LYS B O 1
ATOM 2704 N N . THR B 1 162 ? 14.422 7.066 1.268 1 98.25 162 THR B N 1
ATOM 2705 C CA . THR B 1 162 ? 14.836 5.848 1.957 1 98.25 162 THR B CA 1
ATOM 2706 C C . THR B 1 162 ? 16.078 6.105 2.807 1 98.25 162 THR B C 1
ATOM 2708 O O . THR B 1 162 ? 16.781 7.09 2.596 1 98.25 162 THR B O 1
ATOM 2711 N N . ILE B 1 163 ? 16.359 5.344 3.746 1 91.88 163 ILE B N 1
ATOM 2712 C CA . ILE B 1 163 ? 17.578 5.418 4.535 1 91.88 163 ILE B CA 1
ATOM 2713 C C . ILE B 1 163 ? 18.594 4.406 4.016 1 91.88 163 ILE B C 1
ATOM 2715 O O . ILE B 1 163 ? 18.219 3.363 3.475 1 91.88 163 ILE B O 1
#

Organism: NCBI:txid1720316

Secondary structure (DSSP, 8-state):
-EEEE---TTHHHHHHHHHTSGGGGGG-S---SSHHHHHHHHHHHHHHHHTTSEEEEEEEETTEEEEEEEEEEPSSSTTEEEEEEEE-GGGTTSSHHHHHHHHHHHIIIIIS--SEEEEEE-TT-HHHHHHHHHTT-EEEEEEEEEEEETTEEEEEEEEEEE-/-EEEE---TTHHHHHHHHHT-GGGGGG-S---SSHHHHHHHHHHHHHHHHTTSEEEEEEEETTEEEEEEEEEEPSSSTTEEEEEEEE-GGGTTSSHHHHHHHHHHHIIIIIS--SEEEEEE-TT-HHHHHHHHHTT-EEEEEEEEEEEETTEEEEEEEEEEE-

InterPro domains:
  IPR000182 GNAT domain [PF13302] (3-135)
  IPR000182 GNAT domain [PS51186] (2-163)
  IPR016181 Acyl-CoA N-acyltransferase [SSF55729] (2-161)
  IPR051531 N-acetyltransferase [PTHR43792] (3-160)

Foldseek 3Di:
DKDWDQDDLVCLVVALCQCPPPVFPVWDQDHDPDSVVSSVVSVCQVVCVVVLAKDKTFIDDPRDGFWMKIWGADPVHRLEIEIDMGGRPVCPPVCSLLVVVVVRVCCSCPVSVRFKYKYKTAPVPVSSVVSCVSNPWDFDDKAAQPDDHPNGGGIITITMDGD/DKDKDQDDLVCLVVALCQCPPPVFPVWDQDHDPDSVVSSVVSVCQVVCVVVLAKDKIFIDDPRDGFWMKIWGADPVHRLEIEIDMGGRPVCPPVCSLLVVVVVRVCCSCPVSVRFKYKYKTAPVPVSSVVSCVSNPWDFDDKAAQPDDHPNGGGIITITMDGD

Sequence (326 aa):
MIELRYPKLEDAKDFYEILNNIDSTYYYSTIPDSIEMESIWIEKRRYKRENNLEYNYAIIFKGKVVGGCGITIYQEYDYIGEIGYFIDRNYSGFGIATEVVKELEKIAFNTLNLVRLEIRMDPKNKASEKVAMKNNYIKEGLLSKAVEFNKNYYDNLLYAKTIMIELRYPKLEDAKDFYEILNNIDSTYYYSTIPDSIEMESIWIEKRRYKRENNLEYNYAIIFKGKVVGGCGITIYQEYDYIGEIGYFIDRNYSGFGIATEVVKELEKIAFNTLNLVRLEIRMDPKNKASEKVAMKNNYIKEGLLSKAVEFNKNYYDNLLYAKTI

Solvent-accessible surface area (backbone atoms only — not comparable to full-atom values): 17676 Å² total; per-residue (Å²): 122,79,43,77,41,70,71,52,70,80,45,18,56,55,52,43,53,45,49,63,34,76,88,64,38,83,80,54,69,76,66,72,91,41,46,66,53,35,32,52,52,57,63,48,42,58,59,29,41,76,67,65,39,33,49,60,28,28,31,28,48,91,89,34,79,43,34,38,36,33,37,39,36,36,84,91,44,74,42,31,31,36,50,48,70,50,67,27,70,93,56,59,88,70,56,52,67,47,52,50,52,53,53,50,46,51,44,37,47,69,71,67,57,32,46,24,40,32,41,69,40,50,78,83,43,57,68,60,51,49,37,40,48,77,69,62,31,41,80,34,33,60,37,72,51,67,39,68,45,95,92,36,67,37,53,26,31,36,28,37,43,68,118,124,80,42,78,41,70,69,50,68,81,46,16,56,56,51,42,53,47,49,61,33,74,89,61,35,82,80,55,68,76,65,72,90,42,47,67,54,35,33,52,52,56,63,47,42,57,58,30,40,76,65,66,38,32,49,59,30,30,32,28,48,90,89,32,78,44,34,36,34,35,38,39,37,35,85,92,43,74,40,32,30,36,48,49,71,49,66,28,68,93,58,59,91,69,54,53,67,48,51,51,53,53,53,51,47,49,45,38,47,70,72,66,57,31,46,23,39,32,42,68,41,49,76,81,43,56,68,59,52,51,37,40,48,75,68,63,32,41,80,35,33,59,38,70,52,66,40,70,43,95,94,37,68,36,52,25,32,36,29,36,42,68,118